Protein AF-A0A520C7V4-F1 (afdb_monomer)

Radius of gyration: 17.87 Å; Cα contacts (8 Å, |Δi|>4): 383; chains: 1; bounding box: 40×32×56 Å

Mean predicted aligned error: 4.84 Å

Sequence (179 aa):
MNSDISIIINQHLEQDGTIVFRADSFNRLKGFEFNVNSPLVDSLLTIPRISFEDGKVHINIPPFNIAKNIRFPEDTYKVTIHIQPIFFNLSKGLGLRAQPYYIDLEKTTALTEECTFSYNFPPGSVCIIGLSLVFISNQLAFNNKNFNPAGIVWARYKEGIADDENDGGWYNTGFKIDV

Structure (mmCIF, N/CA/C/O backbone):
data_AF-A0A520C7V4-F1
#
_entry.id   AF-A0A520C7V4-F1
#
loop_
_atom_site.group_PDB
_atom_site.id
_atom_site.type_symbol
_atom_site.label_atom_id
_atom_site.label_alt_id
_atom_site.label_comp_id
_atom_site.label_asym_id
_atom_site.label_entity_id
_atom_site.label_seq_id
_atom_site.pdbx_PDB_ins_code
_atom_site.Cartn_x
_atom_site.Cartn_y
_atom_site.Cartn_z
_atom_site.occupancy
_atom_site.B_iso_or_equiv
_atom_site.auth_seq_id
_atom_site.auth_comp_id
_atom_site.auth_asym_id
_atom_site.auth_atom_id
_atom_site.pdbx_PDB_model_num
ATOM 1 N N . MET A 1 1 ? 10.875 -17.773 -5.321 1.00 47.69 1 MET A N 1
ATOM 2 C CA . MET A 1 1 ? 10.159 -16.662 -5.983 1.00 47.69 1 MET A CA 1
ATOM 3 C C . MET A 1 1 ? 8.692 -16.774 -5.596 1.00 47.69 1 MET A C 1
ATOM 5 O O . MET A 1 1 ? 8.192 -17.892 -5.598 1.00 47.69 1 MET A O 1
ATOM 9 N N . ASN A 1 2 ? 8.034 -15.687 -5.174 1.00 60.16 2 ASN A N 1
ATOM 10 C CA . ASN A 1 2 ? 6.589 -15.716 -4.902 1.00 60.16 2 ASN A CA 1
ATOM 11 C C . ASN A 1 2 ? 5.853 -16.108 -6.206 1.00 60.16 2 ASN A C 1
ATOM 13 O O . ASN A 1 2 ? 6.249 -15.658 -7.289 1.00 60.16 2 ASN A O 1
ATOM 17 N N . SER A 1 3 ? 4.846 -16.981 -6.123 1.00 72.69 3 SER A N 1
ATOM 18 C CA . SER A 1 3 ? 4.117 -17.502 -7.285 1.00 72.69 3 SER A CA 1
ATOM 19 C C . SER A 1 3 ? 3.500 -16.384 -8.123 1.00 72.69 3 SER A C 1
ATOM 21 O O . SER A 1 3 ? 3.567 -16.448 -9.346 1.00 72.69 3 SER A O 1
ATOM 23 N N . ASP A 1 4 ? 2.993 -15.321 -7.492 1.00 78.81 4 ASP A N 1
ATOM 24 C CA . ASP A 1 4 ? 2.321 -14.231 -8.211 1.00 78.81 4 ASP A CA 1
ATOM 25 C C . ASP A 1 4 ? 3.283 -13.379 -9.042 1.00 78.81 4 ASP A C 1
ATOM 27 O O . ASP A 1 4 ? 2.981 -13.052 -10.186 1.00 78.81 4 ASP A O 1
ATOM 31 N N . ILE A 1 5 ? 4.478 -13.083 -8.522 1.00 80.56 5 ILE A N 1
ATOM 32 C CA . ILE A 1 5 ? 5.514 -12.361 -9.280 1.00 80.56 5 ILE A CA 1
ATOM 33 C C . ILE A 1 5 ? 6.000 -13.201 -10.465 1.00 80.56 5 ILE A C 1
ATOM 35 O O . ILE A 1 5 ? 6.191 -12.677 -11.556 1.00 80.56 5 ILE A O 1
ATOM 39 N N . SER A 1 6 ? 6.138 -14.515 -10.274 1.00 82.31 6 SER A N 1
ATOM 40 C CA . SER A 1 6 ? 6.539 -15.434 -11.349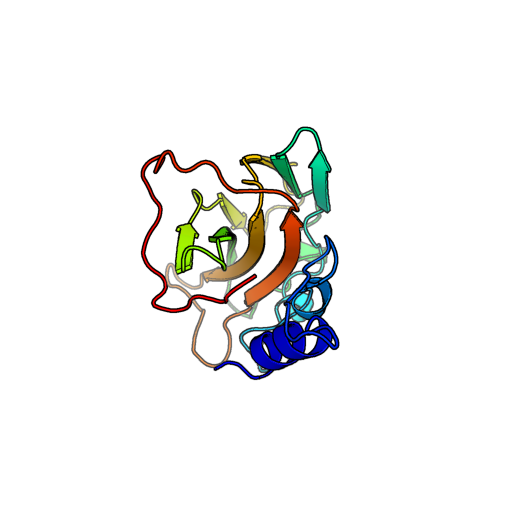 1.00 82.31 6 SER A CA 1
ATOM 41 C C . SER A 1 6 ? 5.500 -15.483 -12.471 1.00 82.31 6 SER A C 1
ATOM 43 O O . SER A 1 6 ? 5.852 -15.473 -13.647 1.00 82.31 6 SER A O 1
ATOM 45 N N . ILE A 1 7 ? 4.214 -15.502 -12.107 1.00 87.00 7 ILE A N 1
ATOM 46 C CA . ILE A 1 7 ? 3.105 -15.440 -13.063 1.00 87.00 7 ILE A CA 1
ATOM 47 C C . ILE A 1 7 ? 3.138 -14.119 -13.831 1.00 87.00 7 ILE A C 1
ATOM 49 O O . ILE A 1 7 ? 3.042 -14.147 -15.053 1.00 87.00 7 ILE A O 1
ATOM 53 N N . ILE A 1 8 ? 3.316 -12.987 -13.139 1.00 88.19 8 ILE A N 1
ATOM 54 C CA . ILE A 1 8 ? 3.392 -11.669 -13.783 1.00 88.19 8 ILE A CA 1
ATOM 55 C C . ILE A 1 8 ? 4.528 -11.642 -14.807 1.00 88.19 8 ILE A C 1
ATOM 57 O O . ILE A 1 8 ? 4.302 -11.221 -15.933 1.00 88.19 8 ILE A O 1
ATOM 61 N N . ILE A 1 9 ? 5.716 -12.139 -14.461 1.00 87.19 9 ILE A N 1
ATOM 62 C CA . ILE A 1 9 ? 6.858 -12.180 -15.387 1.00 87.19 9 ILE A CA 1
ATOM 63 C C . ILE A 1 9 ? 6.523 -13.004 -16.631 1.00 87.19 9 ILE A C 1
ATOM 65 O O . ILE A 1 9 ? 6.660 -12.517 -17.747 1.00 87.19 9 ILE A O 1
ATOM 69 N N . ASN A 1 10 ? 6.014 -14.223 -16.444 1.00 87.75 10 ASN A N 1
ATOM 70 C CA . ASN A 1 10 ? 5.709 -15.120 -17.558 1.00 87.75 10 ASN A CA 1
ATOM 71 C C . ASN A 1 10 ? 4.583 -14.597 -18.461 1.00 87.75 10 ASN A C 1
ATOM 73 O O . ASN A 1 10 ? 4.587 -14.872 -19.655 1.00 87.75 10 ASN A O 1
ATOM 77 N N . GLN A 1 11 ? 3.618 -13.855 -17.911 1.00 90.62 11 GLN A N 1
ATOM 78 C CA . GLN A 1 11 ? 2.528 -13.248 -18.687 1.00 90.62 11 GLN A CA 1
ATOM 79 C C . GLN A 1 11 ? 2.992 -12.112 -19.602 1.00 90.62 11 GLN A C 1
ATOM 81 O O . GLN A 1 11 ? 2.271 -11.769 -20.534 1.00 90.62 11 GLN A O 1
ATOM 86 N N . HIS A 1 12 ? 4.158 -11.535 -19.322 1.00 91.50 12 HIS A N 1
ATOM 87 C CA . HIS A 1 12 ? 4.720 -10.409 -20.064 1.00 91.50 12 HIS A CA 1
ATOM 88 C C . HIS A 1 12 ? 5.975 -10.798 -20.852 1.00 91.50 12 HIS A C 1
ATOM 90 O O . HIS A 1 12 ? 6.661 -9.918 -21.361 1.00 91.50 12 HIS A O 1
ATOM 96 N N . LEU A 1 13 ? 6.277 -12.099 -20.933 1.00 91.50 13 LEU A N 1
ATOM 97 C CA . LEU A 1 13 ? 7.346 -12.639 -21.760 1.00 91.50 13 LEU A CA 1
ATOM 98 C C . LEU A 1 13 ? 6.862 -12.748 -23.210 1.00 91.50 13 LEU A C 1
ATOM 100 O O . LEU A 1 13 ? 5.913 -13.476 -23.505 1.00 91.50 13 LEU A O 1
ATOM 104 N N . GLU A 1 14 ? 7.534 -12.041 -24.106 1.00 91.69 14 GLU A N 1
ATOM 105 C CA . GLU A 1 14 ? 7.269 -12.058 -25.540 1.00 91.69 14 GLU A CA 1
ATOM 106 C C . GLU A 1 14 ? 7.990 -13.230 -26.234 1.00 91.69 14 GLU A C 1
ATOM 108 O O . GLU A 1 14 ? 8.846 -13.910 -25.662 1.00 91.69 14 GLU A O 1
ATOM 113 N N . GLN A 1 15 ? 7.638 -13.493 -27.498 1.00 88.94 15 GLN A N 1
ATOM 114 C CA . GLN A 1 15 ? 8.175 -14.633 -28.263 1.00 88.94 15 GLN A CA 1
ATOM 115 C C . GLN A 1 15 ? 9.695 -14.585 -28.466 1.00 88.94 15 GLN A C 1
ATOM 117 O O . GLN A 1 15 ? 10.328 -15.629 -28.613 1.00 88.94 15 GLN A O 1
ATOM 122 N N . ASP A 1 16 ? 10.272 -13.385 -28.490 1.00 91.06 16 ASP A N 1
ATOM 123 C CA . ASP A 1 16 ? 11.713 -13.157 -28.616 1.00 91.06 16 ASP A CA 1
ATOM 124 C C . ASP A 1 16 ? 12.463 -13.263 -27.274 1.00 91.06 16 ASP A C 1
ATOM 126 O O . ASP A 1 16 ? 13.687 -13.138 -27.240 1.00 91.06 16 ASP A O 1
ATOM 130 N N . GLY A 1 17 ? 11.743 -13.535 -26.180 1.00 87.25 17 GLY A N 1
ATOM 131 C CA . GLY A 1 17 ? 12.288 -13.654 -24.833 1.00 87.25 17 GLY A CA 1
ATOM 132 C C . GLY A 1 17 ? 12.410 -12.329 -24.079 1.00 87.25 17 GLY A C 1
ATOM 133 O O . GLY A 1 17 ? 12.910 -12.339 -22.954 1.00 87.25 17 GLY A O 1
ATOM 134 N N . THR A 1 18 ? 11.962 -11.208 -24.657 1.00 88.38 18 THR A N 1
ATOM 135 C CA . THR A 1 18 ? 11.914 -9.912 -23.961 1.00 88.38 18 THR A CA 1
ATOM 136 C C . THR A 1 18 ? 10.735 -9.845 -22.994 1.00 88.38 18 THR A C 1
ATOM 138 O O . THR A 1 18 ? 9.708 -10.492 -23.201 1.00 88.38 18 THR A O 1
ATOM 141 N N . ILE A 1 19 ? 10.875 -9.081 -21.907 1.00 90.06 19 ILE A N 1
ATOM 142 C CA . ILE A 1 19 ? 9.796 -8.876 -20.934 1.00 90.06 19 ILE A CA 1
ATOM 143 C C . ILE A 1 19 ? 9.270 -7.454 -21.088 1.00 90.06 19 ILE A C 1
ATOM 145 O O . ILE A 1 19 ? 9.987 -6.497 -20.822 1.00 90.06 19 ILE A O 1
ATOM 149 N N . VAL A 1 20 ? 8.000 -7.299 -21.459 1.00 91.44 20 VAL A N 1
ATOM 150 C CA . VAL A 1 20 ? 7.404 -5.977 -21.700 1.00 91.44 20 VAL A CA 1
ATOM 151 C C . VAL A 1 20 ? 6.326 -5.681 -20.666 1.00 91.44 20 VAL A C 1
ATOM 153 O O . VAL A 1 20 ? 5.190 -6.151 -20.756 1.00 91.44 20 VAL A O 1
ATOM 156 N N . PHE A 1 21 ? 6.665 -4.851 -19.679 1.00 92.88 21 PHE A N 1
ATOM 157 C CA . PHE A 1 21 ? 5.688 -4.363 -18.710 1.00 92.88 21 PHE A CA 1
ATOM 158 C C . PHE A 1 21 ? 4.922 -3.148 -19.235 1.00 92.88 21 PHE A C 1
ATOM 160 O O . PHE A 1 21 ? 5.487 -2.205 -19.785 1.00 92.88 21 PHE A O 1
ATOM 167 N N . ARG A 1 22 ? 3.617 -3.159 -18.987 1.00 93.25 22 ARG A N 1
ATOM 168 C CA . ARG A 1 22 ? 2.668 -2.073 -19.220 1.00 93.25 22 ARG A CA 1
ATOM 169 C C . ARG A 1 22 ? 2.138 -1.577 -17.889 1.00 93.25 22 ARG A C 1
ATOM 171 O O . ARG A 1 22 ? 2.281 -2.235 -16.857 1.00 93.25 22 ARG A O 1
ATOM 178 N N . ALA A 1 23 ? 1.481 -0.424 -17.915 1.00 92.56 23 ALA A N 1
ATOM 179 C CA . ALA A 1 23 ? 0.879 0.181 -16.731 1.00 92.56 23 ALA A CA 1
ATOM 180 C C . ALA A 1 23 ? 0.129 -0.815 -15.818 1.00 92.56 23 ALA A C 1
ATOM 182 O O . ALA A 1 23 ? 0.281 -0.767 -14.597 1.00 92.56 23 ALA A O 1
ATOM 183 N N . ASP A 1 24 ? -0.648 -1.724 -16.398 1.00 93.44 24 ASP A N 1
ATOM 184 C CA . ASP A 1 24 ? -1.513 -2.684 -15.716 1.00 93.44 24 ASP A CA 1
ATOM 185 C C . ASP A 1 24 ? -0.870 -4.047 -15.415 1.00 93.44 24 ASP A C 1
ATOM 187 O O . ASP A 1 24 ? -1.517 -4.883 -14.779 1.00 93.44 24 ASP A O 1
ATOM 191 N N . SER A 1 25 ? 0.400 -4.270 -15.774 1.00 94.06 25 SER A N 1
ATOM 192 C CA . SER A 1 25 ? 1.084 -5.563 -15.604 1.00 94.06 25 SER A CA 1
ATOM 193 C C . SER A 1 25 ? 1.042 -6.123 -14.182 1.00 94.06 25 SER A C 1
ATOM 195 O O . SER A 1 25 ? 1.051 -7.336 -13.983 1.00 94.06 25 SER A O 1
ATOM 197 N N . PHE A 1 26 ?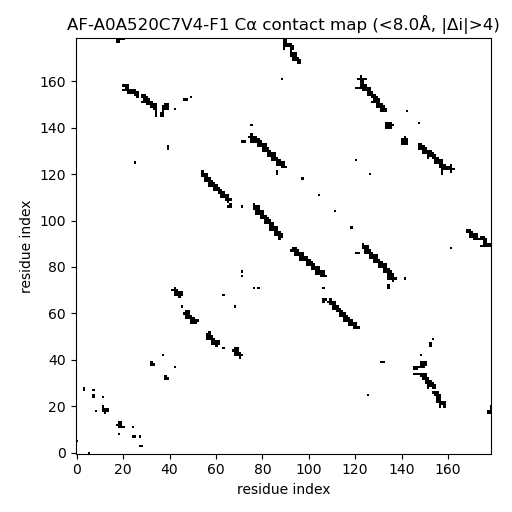 0.969 -5.244 -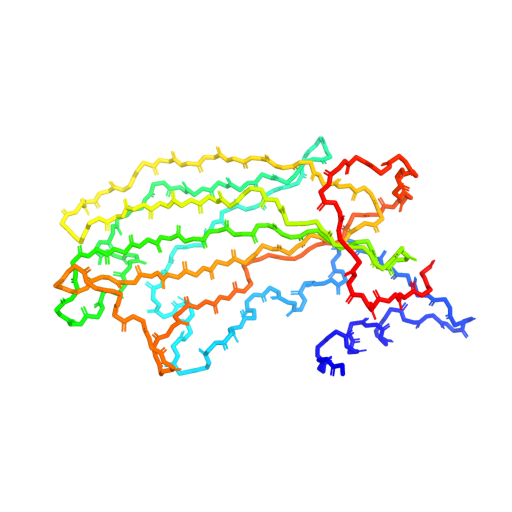13.180 1.00 94.62 26 PHE A N 1
ATOM 198 C CA . PHE A 1 26 ? 0.961 -5.607 -11.762 1.00 94.62 26 PHE A CA 1
ATOM 199 C C . PHE A 1 26 ? -0.430 -5.541 -11.121 1.00 94.62 26 PHE A C 1
ATOM 201 O O . PHE A 1 26 ? -0.547 -5.738 -9.911 1.00 94.62 26 PHE A O 1
ATOM 208 N N . ASN A 1 27 ? -1.500 -5.337 -11.901 1.00 91.50 27 ASN A N 1
ATOM 209 C CA . ASN A 1 27 ? -2.868 -5.239 -11.379 1.00 91.50 27 ASN A CA 1
ATOM 210 C C . ASN A 1 27 ? -3.301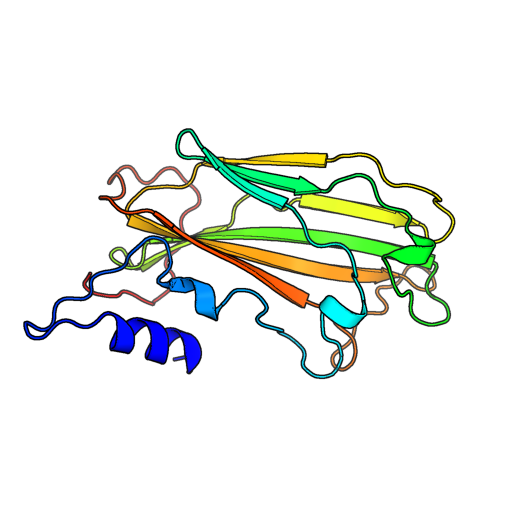 -6.474 -10.581 1.00 91.50 27 ASN A C 1
ATOM 212 O O . ASN A 1 27 ? -4.125 -6.348 -9.681 1.00 91.50 27 ASN A O 1
ATOM 216 N N . ARG A 1 28 ? -2.726 -7.653 -10.855 1.00 91.75 28 ARG A N 1
ATOM 217 C CA . ARG A 1 28 ? -2.988 -8.883 -10.088 1.00 91.75 28 ARG A CA 1
ATOM 218 C C . ARG A 1 28 ? -2.630 -8.753 -8.603 1.00 91.75 28 ARG A C 1
ATOM 220 O O . ARG A 1 28 ? -3.211 -9.450 -7.782 1.00 91.75 28 ARG A O 1
ATOM 227 N N . LEU A 1 29 ? -1.691 -7.872 -8.254 1.00 94.00 29 LEU A N 1
ATOM 228 C CA . LEU A 1 29 ? -1.319 -7.626 -6.860 1.00 94.00 29 LEU A CA 1
ATOM 229 C C . LEU A 1 29 ? -2.347 -6.758 -6.126 1.00 94.00 29 LEU A C 1
ATOM 231 O O . LEU A 1 29 ? -2.341 -6.723 -4.900 1.00 94.00 29 LEU A O 1
ATOM 235 N N . LYS A 1 30 ? -3.232 -6.051 -6.838 1.00 92.69 30 LYS A N 1
ATOM 236 C CA . LYS A 1 30 ? -4.288 -5.257 -6.208 1.00 92.69 30 LYS A CA 1
ATOM 237 C C . LYS A 1 30 ? -5.278 -6.183 -5.497 1.00 92.69 30 LYS A C 1
ATOM 239 O O . LYS A 1 30 ? -5.873 -7.054 -6.122 1.00 92.69 30 LYS A O 1
ATOM 244 N N . GLY A 1 31 ? -5.486 -5.944 -4.205 1.00 92.69 31 GLY A N 1
ATOM 245 C CA . GLY A 1 31 ? -6.312 -6.788 -3.343 1.00 92.69 31 GLY A CA 1
ATOM 246 C C . GLY A 1 31 ? -5.580 -8.014 -2.798 1.00 92.69 31 GLY A C 1
ATOM 247 O O . GLY A 1 31 ? -6.223 -8.880 -2.217 1.00 92.69 31 GLY A O 1
ATOM 248 N N . PHE A 1 32 ? -4.257 -8.115 -2.977 1.00 95.19 32 PHE A N 1
ATOM 249 C CA . PHE A 1 32 ? -3.473 -9.162 -2.326 1.00 95.19 32 PHE A CA 1
ATOM 250 C C . PHE A 1 32 ? -3.557 -9.011 -0.803 1.00 95.19 32 PHE A C 1
ATOM 252 O O . PHE A 1 32 ? -3.323 -7.922 -0.279 1.00 95.19 32 PHE A O 1
ATOM 259 N N . GLU A 1 33 ? -3.822 -10.112 -0.104 1.00 95.75 33 GLU A N 1
ATOM 260 C CA . GLU A 1 33 ? -3.959 -10.163 1.352 1.00 95.75 33 GLU A CA 1
ATOM 261 C C . GLU A 1 33 ? -2.756 -10.880 1.972 1.00 95.75 33 GLU A C 1
ATOM 263 O O . GLU A 1 33 ? -2.459 -12.028 1.638 1.00 95.75 33 GLU A O 1
ATOM 268 N N . PHE A 1 34 ? -2.057 -10.223 2.902 1.00 94.88 34 PHE A N 1
ATOM 269 C CA . PHE A 1 34 ? -0.889 -10.818 3.565 1.00 94.88 34 PHE A CA 1
ATOM 270 C C . PHE A 1 34 ? -1.272 -11.838 4.640 1.00 94.88 34 PHE A C 1
ATOM 272 O O . PHE A 1 34 ? -0.462 -12.702 4.977 1.00 94.88 34 PHE A O 1
ATOM 279 N N . ASN A 1 35 ? -2.485 -11.740 5.190 1.00 95.50 35 ASN A N 1
ATOM 280 C CA . ASN A 1 35 ? -2.985 -12.662 6.200 1.00 95.50 35 ASN A CA 1
ATOM 281 C C . ASN A 1 35 ? -4.390 -13.153 5.845 1.00 95.50 35 ASN A C 1
ATOM 283 O O . ASN A 1 35 ? -5.376 -12.454 6.056 1.00 95.50 35 ASN A O 1
ATOM 287 N N . VAL A 1 36 ? -4.476 -14.394 5.372 1.00 94.81 36 VAL A N 1
ATOM 288 C CA . VAL A 1 36 ? -5.745 -15.035 4.991 1.00 94.81 36 VAL A CA 1
ATOM 289 C C . VAL A 1 36 ? -6.722 -15.206 6.159 1.00 94.81 36 VAL A C 1
ATOM 291 O O . VAL A 1 36 ? -7.920 -15.320 5.927 1.00 94.81 36 VAL A O 1
ATOM 294 N N . ASN A 1 37 ? -6.233 -15.209 7.405 1.00 96.44 37 ASN A N 1
ATOM 295 C CA . ASN A 1 37 ? -7.076 -15.326 8.600 1.00 96.44 37 ASN A CA 1
ATOM 296 C C . ASN A 1 37 ? -7.652 -13.977 9.053 1.00 96.44 37 ASN A C 1
ATOM 298 O O . ASN A 1 37 ? -8.562 -13.938 9.879 1.00 96.44 37 ASN A O 1
ATOM 302 N N . SER A 1 38 ? -7.114 -12.872 8.537 1.00 96.69 38 SER A N 1
ATOM 303 C CA . SER A 1 38 ? -7.589 -11.525 8.832 1.00 96.69 38 SER A CA 1
ATOM 304 C C . SER A 1 38 ? -7.422 -10.622 7.605 1.00 96.69 38 SER A C 1
ATOM 306 O O . SER A 1 38 ? -6.545 -9.753 7.618 1.00 96.69 38 SER A O 1
ATOM 308 N N . PRO A 1 39 ? -8.207 -10.833 6.535 1.00 96.69 39 PRO A N 1
ATOM 309 C CA . PRO A 1 39 ? -8.153 -9.985 5.351 1.00 96.69 39 PRO A CA 1
ATOM 310 C C . PRO A 1 39 ? -8.340 -8.508 5.712 1.00 96.69 39 PRO A C 1
ATOM 312 O O . PRO A 1 39 ? -9.145 -8.152 6.581 1.00 96.69 39 PRO A O 1
ATOM 315 N N . LEU A 1 40 ? -7.608 -7.628 5.035 1.00 97.00 40 LEU A N 1
ATOM 316 C CA . LEU A 1 40 ? -7.725 -6.188 5.210 1.00 97.00 40 LEU A CA 1
ATOM 317 C C . LEU A 1 40 ? -9.151 -5.712 4.922 1.00 97.00 40 LEU A C 1
ATOM 319 O O . LEU A 1 40 ? -9.694 -4.916 5.690 1.00 97.00 40 LEU A O 1
ATOM 323 N N . VAL A 1 41 ? -9.764 -6.241 3.860 1.00 95.44 41 VAL A N 1
ATOM 324 C CA . VAL A 1 41 ? -11.133 -5.896 3.445 1.00 95.44 41 VAL A CA 1
ATOM 325 C C . VAL A 1 41 ? -12.194 -6.196 4.506 1.00 95.44 41 VAL A C 1
ATOM 327 O O . VAL A 1 41 ? -13.225 -5.534 4.525 1.00 95.44 41 VAL A O 1
ATOM 330 N N . ASP A 1 42 ? -11.937 -7.124 5.432 1.00 95.94 42 ASP A N 1
ATOM 331 C CA . ASP A 1 42 ? -12.868 -7.438 6.524 1.00 95.94 42 ASP A CA 1
ATOM 332 C C . ASP A 1 42 ? -12.765 -6.444 7.692 1.00 95.94 42 ASP A C 1
ATOM 334 O O . ASP A 1 42 ? -13.652 -6.379 8.550 1.00 95.94 42 ASP A O 1
ATOM 338 N N . SER A 1 43 ? -11.665 -5.686 7.744 1.00 96.50 43 SER A N 1
ATOM 339 C CA . SER A 1 43 ? -11.345 -4.754 8.828 1.00 96.50 43 SER A CA 1
ATOM 340 C C . SER A 1 43 ? -11.476 -3.287 8.419 1.00 96.50 43 SER A C 1
ATOM 342 O O . SER A 1 43 ? -11.815 -2.458 9.263 1.00 96.50 43 SER A O 1
ATOM 344 N N . LEU A 1 44 ? -11.234 -2.965 7.144 1.00 95.88 44 LEU A N 1
ATOM 345 C CA . LEU A 1 44 ? -11.320 -1.621 6.577 1.00 95.88 44 LEU A CA 1
ATOM 346 C C . LEU A 1 44 ? -12.199 -1.641 5.317 1.00 95.88 44 LEU A C 1
ATOM 348 O O . LEU A 1 44 ? -11.774 -2.074 4.250 1.00 95.88 44 LEU A O 1
ATOM 352 N N . LEU A 1 45 ? -13.419 -1.119 5.440 1.00 93.06 45 LEU A N 1
ATOM 353 C CA . LEU A 1 45 ? -14.424 -1.091 4.366 1.00 93.06 45 LEU A CA 1
ATOM 354 C C . LEU A 1 45 ? -14.296 0.129 3.442 1.00 93.06 45 LEU A C 1
ATOM 356 O O . LEU A 1 45 ? -15.050 0.271 2.481 1.00 93.06 45 LEU A O 1
ATOM 360 N N . THR A 1 46 ? -13.342 1.014 3.730 1.00 89.25 46 THR A N 1
ATOM 361 C CA . THR A 1 46 ? -13.005 2.172 2.902 1.00 89.25 46 THR A CA 1
ATOM 362 C C . THR A 1 46 ? -11.615 1.986 2.308 1.00 89.25 46 THR A C 1
ATOM 364 O O . THR A 1 46 ? -10.654 1.707 3.017 1.00 89.25 46 THR A O 1
ATOM 367 N N . ILE A 1 47 ? -11.485 2.122 0.993 1.00 85.38 47 ILE A N 1
ATOM 368 C CA . ILE A 1 47 ? -10.202 1.942 0.307 1.00 85.38 47 ILE A CA 1
ATOM 369 C C . ILE A 1 47 ? -9.696 3.321 -0.131 1.00 85.38 47 ILE A C 1
ATOM 371 O O . ILE A 1 47 ? -10.492 4.111 -0.651 1.00 85.38 47 ILE A O 1
ATOM 375 N N . PRO A 1 48 ? -8.395 3.629 0.038 1.00 93.31 48 PRO A N 1
ATOM 376 C CA . PRO A 1 48 ? -7.816 4.856 -0.493 1.00 93.31 48 PRO A CA 1
ATOM 377 C C . PRO A 1 48 ? -8.068 5.002 -1.999 1.00 93.31 48 PRO A C 1
ATOM 379 O O . PRO A 1 48 ? -7.983 4.037 -2.765 1.00 93.31 48 PRO A O 1
ATOM 382 N N . ARG A 1 49 ? -8.339 6.229 -2.438 1.00 95.31 49 ARG A N 1
ATOM 383 C CA . ARG A 1 49 ? -8.383 6.599 -3.854 1.00 95.31 49 ARG A CA 1
ATOM 384 C C . ARG A 1 49 ? -6.965 6.891 -4.312 1.00 95.31 49 ARG A C 1
ATOM 386 O O . ARG A 1 49 ? -6.274 7.702 -3.704 1.00 95.31 49 ARG A O 1
ATOM 393 N N . ILE A 1 50 ? -6.528 6.213 -5.366 1.00 95.31 50 ILE A N 1
ATOM 394 C CA . ILE A 1 50 ? -5.152 6.309 -5.850 1.00 95.31 50 ILE A CA 1
ATOM 395 C C . ILE A 1 50 ? -5.179 6.724 -7.314 1.00 95.31 50 ILE A C 1
ATOM 397 O O . ILE A 1 50 ? -5.773 6.027 -8.141 1.00 95.31 50 ILE A O 1
ATOM 401 N N . SER A 1 51 ? -4.549 7.857 -7.621 1.00 94.44 51 SER A N 1
ATOM 402 C CA . SER A 1 51 ? -4.410 8.386 -8.979 1.00 94.44 51 SER A CA 1
ATOM 403 C C . SER A 1 51 ? -2.941 8.578 -9.348 1.00 94.44 51 SER A C 1
ATOM 405 O O . SER A 1 51 ? -2.046 8.554 -8.500 1.00 94.44 51 SER A O 1
ATOM 407 N N . PHE A 1 52 ? -2.689 8.704 -10.649 1.00 91.62 52 PHE A N 1
ATOM 408 C CA . PHE A 1 52 ? -1.361 8.939 -11.199 1.00 91.62 52 PHE A CA 1
ATOM 409 C C . PHE A 1 52 ? -1.442 10.071 -12.216 1.00 91.62 52 PHE A C 1
ATOM 411 O O . PHE A 1 52 ? -2.033 9.889 -13.281 1.00 91.62 52 PHE A O 1
ATOM 418 N N . GLU A 1 53 ? -0.864 11.214 -11.865 1.00 92.25 53 GLU A N 1
ATOM 419 C CA . GLU A 1 53 ? -0.895 12.463 -12.631 1.00 92.25 53 GLU A CA 1
ATOM 420 C C . GLU A 1 53 ? 0.464 13.160 -12.462 1.00 92.25 53 GLU A C 1
ATOM 422 O O . GLU A 1 53 ? 1.142 12.974 -11.451 1.00 92.25 53 GLU A O 1
ATOM 427 N N . ASP A 1 54 ? 0.927 13.884 -13.484 1.00 88.38 54 ASP A N 1
ATOM 428 C CA . ASP A 1 54 ? 2.182 14.657 -13.452 1.00 88.38 54 ASP A CA 1
ATOM 429 C C . ASP A 1 54 ? 3.419 13.881 -12.955 1.00 88.38 54 ASP A C 1
ATOM 431 O O . ASP A 1 54 ? 4.304 14.402 -12.274 1.00 88.38 54 ASP A O 1
ATOM 435 N N . GLY A 1 55 ? 3.480 12.585 -13.278 1.00 90.06 55 GLY A N 1
ATOM 436 C CA . GLY A 1 55 ? 4.585 11.714 -12.881 1.00 90.06 55 GLY A CA 1
ATOM 437 C C . GLY A 1 55 ? 4.616 11.349 -11.392 1.00 90.06 55 GLY A C 1
ATOM 438 O O . GLY A 1 55 ? 5.602 10.748 -10.955 1.00 90.06 55 GLY A O 1
ATOM 439 N N . LYS A 1 56 ? 3.557 11.652 -10.637 1.00 94.88 56 LYS A N 1
ATOM 440 C CA . LYS A 1 56 ? 3.405 11.348 -9.214 1.00 94.88 56 LYS A CA 1
ATOM 441 C C . LYS A 1 56 ? 2.249 10.388 -8.976 1.00 94.88 56 LYS A C 1
ATOM 443 O O . LYS A 1 56 ? 1.265 10.374 -9.709 1.00 94.88 56 LYS A O 1
ATOM 448 N N . VAL A 1 57 ? 2.372 9.579 -7.931 1.00 95.56 57 VAL A N 1
ATOM 449 C CA . VAL A 1 57 ? 1.249 8.816 -7.383 1.00 95.56 57 VAL A CA 1
ATOM 450 C C . VAL A 1 57 ? 0.635 9.611 -6.239 1.00 95.56 57 VAL A C 1
ATOM 452 O O . VAL A 1 57 ? 1.342 10.018 -5.315 1.00 95.56 57 VAL A O 1
ATOM 455 N N . HIS A 1 58 ? -0.671 9.840 -6.315 1.00 96.94 58 HIS A N 1
ATOM 456 C CA . HIS A 1 58 ? -1.449 10.539 -5.300 1.00 96.94 58 HIS A CA 1
ATOM 457 C C . HIS A 1 58 ? -2.300 9.526 -4.547 1.00 96.94 58 HIS A C 1
ATOM 459 O O . HIS A 1 58 ? -3.010 8.729 -5.160 1.00 96.94 58 HIS A O 1
ATOM 465 N N . ILE A 1 59 ? -2.230 9.558 -3.219 1.00 96.69 59 ILE A N 1
ATOM 466 C CA . ILE A 1 59 ? -3.058 8.738 -2.339 1.00 96.69 59 ILE A CA 1
ATOM 467 C C . ILE A 1 59 ? -3.971 9.692 -1.577 1.00 96.69 59 ILE A C 1
ATOM 469 O O . ILE A 1 59 ? -3.501 10.534 -0.813 1.00 96.69 59 ILE A O 1
ATOM 473 N N . ASN A 1 60 ? -5.272 9.558 -1.812 1.00 96.50 60 ASN A N 1
ATOM 474 C CA . ASN A 1 60 ? -6.328 10.305 -1.146 1.00 96.50 60 ASN A CA 1
ATOM 475 C C . ASN A 1 60 ? -7.158 9.350 -0.287 1.00 96.50 60 ASN A C 1
ATOM 477 O O . ASN A 1 60 ? -7.636 8.312 -0.751 1.00 96.50 60 ASN A O 1
ATOM 481 N N . ILE A 1 61 ? -7.337 9.709 0.974 1.00 94.44 61 ILE A N 1
ATOM 482 C CA . ILE A 1 61 ? -8.195 8.997 1.911 1.00 94.44 61 ILE A CA 1
ATOM 483 C C . ILE A 1 61 ? -9.355 9.941 2.196 1.00 94.44 61 ILE A C 1
ATOM 485 O O . ILE A 1 61 ?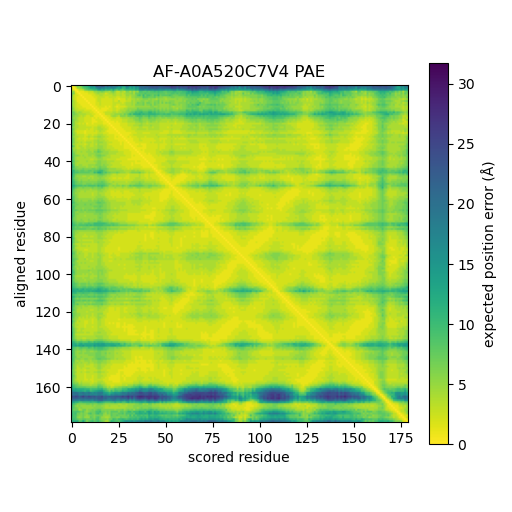 -9.155 10.948 2.881 1.00 94.44 61 ILE A O 1
ATOM 489 N N . PRO A 1 62 ? -10.543 9.667 1.632 1.00 93.88 62 PRO A N 1
ATOM 490 C CA . PRO A 1 62 ? -11.686 10.536 1.832 1.00 93.88 62 PRO A CA 1
ATOM 491 C C . PRO A 1 62 ? -12.149 10.471 3.295 1.00 93.88 62 PRO A C 1
ATOM 493 O O . PRO A 1 62 ? -11.917 9.459 3.959 1.00 93.88 62 PRO A O 1
ATOM 496 N N . PRO A 1 63 ? -12.871 11.488 3.788 1.00 95.00 63 PRO A N 1
ATOM 497 C CA . PRO A 1 63 ? -13.537 11.419 5.081 1.00 95.00 63 PRO A CA 1
ATOM 498 C C . PRO A 1 63 ? -14.459 10.201 5.153 1.00 95.00 63 PRO A C 1
ATOM 500 O O . PRO A 1 63 ? -15.264 9.962 4.246 1.00 95.00 63 PRO A O 1
ATOM 503 N N . PHE A 1 64 ? -14.386 9.440 6.241 1.00 95.44 64 PHE A N 1
ATOM 504 C CA . PHE A 1 64 ? -15.271 8.302 6.456 1.00 95.44 64 PHE A CA 1
ATOM 505 C C . PHE A 1 64 ? -15.702 8.186 7.913 1.00 95.44 64 PHE A C 1
ATOM 507 O O . PHE A 1 64 ? -15.028 8.638 8.837 1.00 95.44 64 PHE A O 1
ATOM 514 N N . ASN A 1 65 ? -16.865 7.570 8.126 1.00 96.19 65 ASN A N 1
ATOM 515 C CA . ASN A 1 65 ? -17.355 7.300 9.471 1.00 96.19 65 ASN A CA 1
ATOM 516 C C . ASN A 1 65 ? -16.668 6.050 10.027 1.00 96.19 65 ASN A C 1
ATOM 518 O O . ASN A 1 65 ? -16.818 4.970 9.449 1.00 96.19 65 ASN A O 1
ATOM 522 N N . ILE A 1 66 ? -15.943 6.186 11.137 1.00 95.62 66 ILE A N 1
ATOM 523 C CA . ILE A 1 66 ? -15.123 5.102 11.699 1.00 95.62 66 ILE A CA 1
ATOM 524 C C . ILE A 1 66 ? -15.988 3.909 12.102 1.00 95.62 66 ILE A C 1
ATOM 526 O O . ILE A 1 66 ? -15.698 2.790 11.689 1.00 95.62 66 ILE A O 1
ATOM 530 N N . ALA A 1 67 ? -17.096 4.141 12.810 1.00 93.56 67 ALA A N 1
ATOM 531 C CA . ALA A 1 67 ? -17.995 3.075 13.258 1.00 93.56 67 ALA A CA 1
ATOM 532 C C . ALA A 1 67 ? -18.618 2.271 12.101 1.00 93.56 67 ALA A C 1
ATOM 534 O O . ALA A 1 67 ? -19.011 1.122 12.292 1.00 93.56 67 ALA A O 1
ATOM 535 N N . LYS A 1 68 ? -18.715 2.864 10.904 1.00 94.88 68 LYS A N 1
ATOM 536 C CA . LYS A 1 68 ? -19.239 2.204 9.700 1.00 94.88 68 LYS A CA 1
ATOM 537 C C . LYS A 1 68 ? -18.169 1.566 8.820 1.00 94.88 68 LYS A C 1
ATOM 539 O O . LYS A 1 68 ? -18.519 0.698 8.033 1.00 94.88 68 LYS A O 1
ATOM 544 N N . ASN A 1 69 ? -16.917 2.019 8.893 1.00 96.69 69 ASN A N 1
ATOM 545 C CA . ASN A 1 69 ? -15.879 1.633 7.930 1.00 96.69 69 ASN A CA 1
ATOM 546 C C . ASN A 1 69 ? -14.689 0.901 8.549 1.00 96.69 69 ASN A C 1
ATOM 548 O O . ASN A 1 69 ? -13.870 0.375 7.802 1.00 96.69 69 ASN A O 1
ATOM 552 N N . ILE A 1 70 ? -14.585 0.852 9.878 1.00 96.81 70 ILE A N 1
ATOM 553 C CA . ILE A 1 70 ? -13.552 0.091 10.576 1.00 96.81 70 ILE A CA 1
ATOM 554 C C . ILE A 1 70 ? -14.209 -0.900 11.527 1.00 96.81 70 ILE A C 1
ATOM 556 O O . ILE A 1 70 ? -14.962 -0.526 12.430 1.00 96.81 70 ILE A O 1
ATOM 560 N N . ARG A 1 71 ? -13.866 -2.177 11.363 1.00 96.25 71 ARG A N 1
ATOM 561 C CA . ARG A 1 71 ? -14.271 -3.235 12.285 1.00 96.25 71 ARG A CA 1
ATOM 562 C C . ARG A 1 71 ? -13.220 -3.390 13.379 1.00 96.25 71 ARG A C 1
ATOM 564 O O . ARG A 1 71 ? -12.205 -4.052 13.194 1.00 96.25 71 ARG A O 1
ATOM 571 N N . PHE A 1 72 ? -13.484 -2.791 14.533 1.00 96.25 72 PHE A N 1
ATOM 572 C CA . PHE A 1 72 ? -12.652 -2.972 15.722 1.00 96.25 72 PHE A CA 1
ATOM 573 C C . PHE A 1 72 ? -12.865 -4.366 16.328 1.00 96.25 72 PHE A C 1
ATOM 575 O O . PHE A 1 72 ? -14.019 -4.730 16.577 1.00 96.25 72 PHE A O 1
ATOM 582 N N . PRO A 1 73 ? -11.791 -5.120 16.624 1.00 95.50 73 PRO A N 1
ATOM 583 C CA . PRO A 1 73 ? -11.866 -6.277 17.508 1.00 95.50 73 PRO A CA 1
ATOM 584 C C . PRO A 1 73 ? -12.421 -5.913 18.891 1.00 95.50 73 PRO A C 1
ATOM 586 O O . PRO A 1 73 ? -12.401 -4.744 19.302 1.00 95.50 73 PRO A O 1
ATOM 589 N N . GLU A 1 74 ? -12.888 -6.923 19.623 1.00 92.88 74 GLU A N 1
ATOM 590 C CA . GLU A 1 74 ? -13.276 -6.764 21.028 1.00 92.88 74 GLU A CA 1
ATOM 591 C C . GLU A 1 74 ? -12.123 -6.167 21.848 1.00 92.88 74 GLU A C 1
ATOM 593 O O . GLU A 1 74 ? -10.949 -6.395 21.559 1.00 92.88 74 GLU A O 1
ATOM 598 N N . ASP A 1 75 ? -12.472 -5.320 22.817 1.00 92.69 75 ASP A N 1
ATOM 599 C CA . ASP A 1 75 ? -11.537 -4.650 23.731 1.00 92.69 75 ASP A CA 1
ATOM 600 C C . ASP A 1 75 ? -10.446 -3.775 23.082 1.00 92.69 75 ASP A C 1
ATOM 602 O O . ASP A 1 75 ? -9.493 -3.356 23.745 1.00 92.69 75 ASP A O 1
ATOM 606 N N . THR A 1 76 ? -10.595 -3.428 21.800 1.00 96.69 76 THR A N 1
ATOM 607 C CA . THR A 1 76 ? -9.755 -2.428 21.121 1.00 96.69 76 THR A CA 1
ATOM 608 C C . THR A 1 76 ? -10.463 -1.076 21.025 1.00 96.69 76 THR A C 1
ATOM 610 O O . THR A 1 76 ? -11.683 -0.992 20.835 1.00 96.69 76 THR A O 1
ATOM 613 N N . TYR A 1 77 ? -9.690 0.004 21.157 1.00 96.00 77 TYR A N 1
ATOM 614 C CA . TYR A 1 77 ? -10.216 1.379 21.166 1.00 96.00 77 TYR A CA 1
ATOM 615 C C . TYR A 1 77 ? -9.468 2.336 20.232 1.00 96.00 77 TYR A C 1
ATOM 617 O O . TYR A 1 77 ? -9.962 3.430 19.963 1.00 96.00 77 TYR A O 1
ATOM 625 N N . LYS A 1 78 ? -8.305 1.927 19.717 1.00 97.12 78 LYS A N 1
ATOM 626 C CA . LYS A 1 78 ? -7.482 2.692 18.776 1.00 97.12 78 LYS A CA 1
ATOM 627 C C . LYS A 1 78 ? -7.034 1.819 17.619 1.00 97.12 78 LYS A C 1
ATOM 629 O O . LYS A 1 78 ? -6.857 0.610 17.785 1.00 97.12 78 LYS A O 1
ATOM 634 N N . VAL A 1 79 ? -6.851 2.443 16.465 1.00 97.44 79 VAL A N 1
ATOM 635 C CA . VAL A 1 79 ? -6.269 1.820 15.282 1.00 97.44 79 VAL A CA 1
ATOM 636 C C . VAL A 1 79 ? -5.365 2.817 14.574 1.00 97.44 79 VAL A C 1
ATOM 638 O O . VAL A 1 79 ? -5.734 3.973 14.393 1.00 97.44 79 VAL A O 1
ATOM 641 N N . THR A 1 80 ? -4.199 2.353 14.151 1.00 97.25 80 THR A N 1
ATOM 642 C CA . THR A 1 80 ? -3.315 3.085 13.250 1.00 97.25 80 THR A CA 1
ATOM 643 C C . THR A 1 80 ? -3.440 2.482 11.859 1.00 97.25 80 THR A C 1
ATOM 645 O O . THR A 1 80 ? -3.156 1.297 11.664 1.00 97.25 80 THR A O 1
ATOM 648 N N . ILE A 1 81 ? -3.851 3.290 10.884 1.00 96.81 81 ILE A N 1
ATOM 649 C CA . ILE A 1 81 ? -3.742 2.944 9.466 1.00 96.81 81 ILE A CA 1
ATOM 650 C C . ILE A 1 81 ? -2.323 3.292 9.029 1.00 96.81 81 ILE A C 1
ATOM 652 O O . ILE A 1 81 ? -1.925 4.452 9.088 1.00 96.81 81 ILE A O 1
ATOM 656 N N . HIS A 1 82 ? -1.567 2.295 8.587 1.00 97.19 82 HIS A N 1
ATOM 657 C CA . HIS A 1 82 ? -0.215 2.463 8.069 1.00 97.19 82 HIS A CA 1
ATOM 658 C C . HIS A 1 82 ? -0.207 2.225 6.561 1.00 97.19 82 HIS A C 1
ATOM 660 O O . HIS A 1 82 ? -0.647 1.172 6.095 1.00 97.19 82 HIS A O 1
ATOM 666 N N . ILE A 1 83 ? 0.296 3.204 5.809 1.00 97.31 83 ILE A N 1
ATOM 667 C CA . ILE A 1 83 ? 0.365 3.174 4.348 1.00 97.31 83 ILE A CA 1
ATOM 668 C C . ILE A 1 83 ? 1.819 3.317 3.923 1.00 97.31 83 ILE A C 1
ATOM 670 O O . ILE A 1 83 ? 2.482 4.300 4.254 1.00 97.31 83 ILE A O 1
ATOM 674 N N . GLN A 1 84 ? 2.293 2.340 3.155 1.00 97.38 84 GLN A N 1
ATOM 675 C CA . GLN A 1 84 ? 3.679 2.252 2.717 1.00 97.38 84 GLN A CA 1
ATOM 676 C C . GLN A 1 84 ? 3.735 2.091 1.192 1.00 97.38 84 GLN A C 1
ATOM 678 O O . GLN A 1 84 ? 3.526 0.988 0.678 1.00 97.38 84 GLN A O 1
ATOM 683 N N . PRO A 1 85 ? 4.056 3.163 0.452 1.00 96.62 85 PRO A N 1
ATOM 684 C CA . PRO A 1 85 ? 4.459 3.059 -0.942 1.00 96.62 85 PRO A CA 1
ATOM 685 C C . PRO A 1 85 ? 5.884 2.513 -1.041 1.00 96.62 85 PRO A C 1
ATOM 687 O O . PRO A 1 85 ? 6.791 2.945 -0.320 1.00 96.62 85 PRO A O 1
ATOM 690 N N . ILE A 1 86 ? 6.087 1.569 -1.950 1.00 95.94 86 ILE A N 1
ATOM 691 C CA . ILE A 1 86 ? 7.393 1.004 -2.277 1.00 95.94 86 ILE A CA 1
ATOM 692 C C . ILE A 1 86 ? 7.536 1.003 -3.794 1.00 95.94 86 ILE A C 1
ATOM 694 O O . ILE A 1 86 ? 6.630 0.574 -4.507 1.00 95.94 86 ILE A O 1
ATOM 698 N N . PHE A 1 87 ? 8.677 1.475 -4.278 1.00 95.00 87 PHE A N 1
ATOM 699 C CA . PHE A 1 87 ? 9.023 1.470 -5.691 1.00 95.00 87 PHE A CA 1
ATOM 700 C C . PHE A 1 87 ? 10.085 0.411 -5.947 1.00 95.00 87 PHE A C 1
ATOM 702 O O . PHE A 1 87 ? 11.029 0.291 -5.170 1.00 95.00 87 PHE A O 1
ATOM 709 N N . PHE A 1 88 ? 9.957 -0.339 -7.034 1.00 93.56 88 PHE A N 1
ATOM 710 C CA . PHE A 1 88 ? 10.968 -1.294 -7.466 1.00 93.56 88 PHE A CA 1
ATOM 711 C C . PHE A 1 88 ? 11.369 -1.003 -8.901 1.00 93.56 88 PHE A C 1
ATOM 713 O O . PHE A 1 88 ? 10.536 -1.027 -9.806 1.00 93.56 88 PHE A O 1
ATOM 720 N N . ASN A 1 89 ? 12.656 -0.767 -9.110 1.00 92.25 89 ASN A N 1
ATOM 721 C CA . ASN A 1 89 ? 13.258 -0.794 -10.425 1.00 92.25 89 ASN A CA 1
ATOM 722 C C . ASN A 1 89 ? 13.741 -2.223 -10.688 1.00 92.25 89 ASN A C 1
ATOM 724 O O . ASN A 1 89 ? 14.764 -2.662 -10.156 1.00 92.25 89 ASN A O 1
ATOM 728 N N . LEU A 1 90 ? 12.966 -2.951 -11.486 1.00 88.19 90 LEU A N 1
ATOM 729 C CA . LEU A 1 90 ? 13.184 -4.373 -11.729 1.00 88.19 90 LEU A CA 1
ATOM 730 C C . LEU A 1 90 ? 14.420 -4.621 -12.600 1.00 88.19 90 LEU A C 1
ATOM 732 O O . LEU A 1 90 ? 15.148 -5.574 -12.334 1.00 88.19 90 LEU A O 1
ATOM 736 N N . SER A 1 91 ? 14.711 -3.736 -13.559 1.00 87.81 91 SER A N 1
ATOM 737 C CA . SER A 1 91 ? 15.889 -3.852 -14.429 1.00 87.81 91 SER A CA 1
ATOM 738 C C . SER A 1 91 ? 17.197 -3.521 -13.724 1.00 87.81 91 SER A C 1
ATOM 740 O O . SER A 1 91 ? 18.242 -4.075 -14.057 1.00 87.81 91 SER A O 1
ATOM 742 N N . LYS A 1 92 ? 17.163 -2.676 -12.692 1.00 88.31 92 LYS A N 1
ATOM 743 C CA . LYS A 1 92 ? 18.345 -2.370 -11.870 1.00 88.31 92 LYS A CA 1
ATOM 744 C C . LYS A 1 92 ? 18.445 -3.231 -10.605 1.00 88.31 92 LYS A C 1
ATOM 746 O O . LYS A 1 92 ? 19.482 -3.222 -9.949 1.00 88.31 92 LYS A O 1
ATOM 751 N N . GLY A 1 93 ? 17.398 -3.979 -10.256 1.00 89.31 93 GLY A N 1
ATOM 752 C CA . GLY A 1 93 ? 17.326 -4.733 -9.001 1.00 89.31 93 GLY A CA 1
ATOM 753 C C . GLY A 1 93 ? 17.366 -3.837 -7.760 1.00 89.31 93 GLY A C 1
ATOM 754 O O . GLY A 1 93 ? 18.012 -4.159 -6.760 1.00 89.31 93 GLY A O 1
ATOM 755 N N . LEU A 1 94 ? 16.704 -2.681 -7.843 1.00 91.69 94 LEU A N 1
ATOM 756 C CA . LEU A 1 94 ? 16.678 -1.671 -6.789 1.00 91.69 94 LEU A CA 1
ATOM 757 C C . LEU A 1 94 ? 15.262 -1.493 -6.242 1.00 91.69 94 LEU A C 1
ATOM 759 O O . LEU A 1 94 ? 14.275 -1.600 -6.969 1.00 91.69 94 LEU A O 1
ATOM 763 N N . GLY A 1 95 ? 15.166 -1.198 -4.950 1.00 93.25 95 GLY A N 1
ATOM 764 C CA . GLY A 1 95 ? 13.931 -0.864 -4.256 1.00 93.25 95 GLY A CA 1
ATOM 765 C C . GLY A 1 95 ? 14.063 0.464 -3.523 1.00 93.25 95 GLY A C 1
ATOM 766 O O . GLY A 1 95 ? 15.140 0.796 -3.047 1.00 93.25 95 GLY A O 1
ATOM 767 N N . LEU A 1 96 ? 12.975 1.212 -3.407 1.00 93.25 96 LEU A N 1
ATOM 768 C CA . LEU A 1 96 ? 12.889 2.462 -2.661 1.00 93.25 96 LEU A CA 1
ATOM 769 C C . LEU A 1 96 ? 11.648 2.400 -1.776 1.00 93.25 96 LEU A C 1
ATOM 771 O O . LEU A 1 96 ? 10.524 2.304 -2.268 1.00 93.25 96 LEU A O 1
ATOM 775 N N . ARG A 1 97 ? 11.845 2.463 -0.457 1.00 94.38 97 ARG A N 1
ATOM 776 C CA . ARG A 1 97 ? 10.741 2.6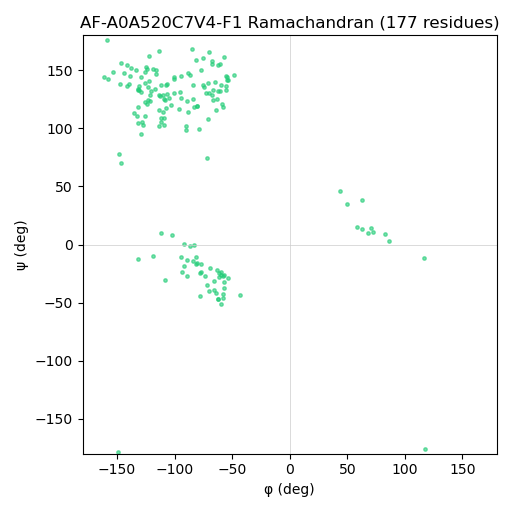38 0.495 1.00 94.38 97 ARG A CA 1
ATOM 777 C C . ARG A 1 97 ? 10.517 4.128 0.673 1.00 94.38 97 ARG A C 1
ATOM 779 O O . ARG A 1 97 ? 11.387 4.817 1.197 1.00 94.38 97 ARG A O 1
ATOM 786 N N . ALA A 1 98 ? 9.367 4.616 0.227 1.00 94.00 98 ALA A N 1
ATOM 787 C CA . ALA A 1 98 ? 9.000 6.001 0.466 1.00 94.00 98 ALA A CA 1
ATOM 788 C C . ALA A 1 98 ? 8.687 6.238 1.949 1.00 94.00 98 ALA A C 1
ATOM 790 O O . ALA A 1 98 ? 8.472 5.289 2.704 1.00 94.00 98 ALA A O 1
ATOM 791 N N . GLN A 1 99 ? 8.621 7.502 2.363 1.00 94.19 99 GLN A N 1
ATOM 792 C CA . GLN A 1 99 ? 8.181 7.842 3.713 1.00 94.19 99 GLN A CA 1
ATOM 793 C C . GLN A 1 99 ? 6.756 7.301 3.948 1.00 94.19 99 GLN A C 1
ATOM 795 O O . GLN A 1 99 ? 5.850 7.684 3.198 1.00 94.19 99 GLN A O 1
ATOM 800 N N . PRO A 1 100 ? 6.533 6.432 4.951 1.00 95.69 100 PRO A N 1
ATOM 801 C CA . PRO A 1 100 ? 5.197 5.943 5.264 1.00 95.69 100 PRO A CA 1
ATOM 802 C C . PRO A 1 100 ? 4.304 7.055 5.809 1.00 95.69 100 PRO A C 1
ATOM 804 O O . PRO A 1 100 ? 4.784 8.027 6.403 1.00 95.69 100 PRO A O 1
ATOM 807 N N . TYR A 1 101 ? 2.997 6.868 5.648 1.00 96.06 101 TYR A N 1
ATOM 808 C CA . TYR A 1 101 ? 1.973 7.710 6.255 1.00 96.06 101 TYR A CA 1
ATOM 809 C C . TYR A 1 101 ? 1.205 6.914 7.313 1.00 96.06 101 TYR A C 1
ATOM 811 O O . TYR A 1 101 ? 0.864 5.747 7.093 1.00 96.06 101 TYR A O 1
ATOM 819 N N . TYR A 1 102 ? 0.942 7.549 8.452 1.00 96.00 102 TYR A N 1
ATOM 820 C CA . TYR A 1 102 ? 0.235 6.956 9.584 1.00 96.00 102 TYR A CA 1
ATOM 821 C C . TYR A 1 102 ? -0.980 7.806 9.928 1.00 96.00 102 TYR A C 1
ATOM 823 O O . TYR A 1 102 ? -0.880 9.031 9.984 1.00 96.00 102 TYR A O 1
ATOM 831 N N . ILE A 1 103 ? -2.114 7.153 10.168 1.00 94.88 103 ILE A N 1
ATOM 832 C CA . ILE A 1 103 ? -3.345 7.804 10.618 1.00 94.88 103 ILE A CA 1
ATOM 833 C C . ILE A 1 103 ? -3.807 7.103 11.880 1.00 94.88 103 ILE A C 1
ATOM 835 O O . ILE A 1 103 ? -4.252 5.956 11.826 1.00 94.88 103 ILE A O 1
ATOM 839 N N . ASP A 1 104 ? -3.710 7.808 12.999 1.00 95.75 104 ASP A N 1
ATOM 840 C CA . ASP A 1 104 ? -4.174 7.324 14.290 1.00 95.75 104 ASP A CA 1
ATOM 841 C C . ASP A 1 104 ? -5.638 7.701 14.489 1.00 95.75 104 ASP A C 1
ATOM 843 O O . ASP A 1 104 ? -6.018 8.870 14.421 1.00 95.75 104 ASP A O 1
ATOM 847 N N . LEU A 1 105 ? -6.468 6.694 14.736 1.00 95.62 105 LEU A N 1
ATOM 848 C CA . LEU A 1 105 ? -7.909 6.834 14.872 1.00 95.62 105 LEU A CA 1
ATOM 849 C C . LEU A 1 105 ? -8.370 6.230 16.196 1.00 95.62 105 LEU A C 1
ATOM 851 O O . LEU A 1 105 ? -7.944 5.143 16.592 1.00 95.62 105 LEU A O 1
ATOM 855 N N . GLU A 1 106 ? -9.297 6.914 16.860 1.00 95.81 106 GLU A N 1
ATOM 856 C CA . GLU A 1 106 ? -9.994 6.393 18.035 1.00 95.81 106 GLU A CA 1
ATOM 857 C C . GLU A 1 106 ? -11.380 5.882 17.636 1.00 95.81 106 GLU A C 1
ATOM 859 O O . GLU A 1 106 ? -12.071 6.483 16.814 1.00 95.81 106 GLU A O 1
ATOM 864 N N . LYS A 1 107 ? -11.819 4.776 18.243 1.00 94.44 107 LYS A N 1
ATOM 865 C CA . LYS A 1 107 ? -13.122 4.148 17.967 1.00 94.44 107 LYS A CA 1
ATOM 866 C C . LYS A 1 107 ? -14.309 5.092 18.205 1.00 94.44 107 LYS A C 1
ATOM 868 O O . LYS A 1 107 ? -15.363 4.925 17.599 1.00 94.44 107 LYS A O 1
ATOM 873 N N . THR A 1 108 ? -14.142 6.060 19.103 1.00 93.94 108 THR A N 1
ATOM 874 C CA . THR A 1 108 ? -15.138 7.077 19.470 1.00 93.94 108 THR A CA 1
ATOM 875 C C . THR A 1 108 ? -15.210 8.238 18.480 1.00 93.94 108 THR A C 1
ATOM 877 O O . THR A 1 108 ? -16.194 8.979 18.491 1.00 93.94 108 THR A O 1
ATOM 880 N N . THR A 1 109 ? -14.207 8.406 17.616 1.00 92.62 109 THR A N 1
ATOM 881 C CA . THR A 1 109 ? -14.201 9.459 16.602 1.00 92.62 109 THR A CA 1
ATOM 882 C C . THR A 1 109 ? -15.289 9.175 15.566 1.00 92.62 109 THR A C 1
ATOM 884 O O . THR A 1 109 ? -15.395 8.079 15.022 1.00 92.62 109 THR A O 1
ATOM 887 N N . ALA A 1 110 ? -16.145 10.162 15.292 1.00 91.00 110 ALA A N 1
ATOM 888 C CA . ALA A 1 110 ? -17.299 9.956 14.418 1.00 91.00 110 ALA A CA 1
ATOM 889 C C . ALA A 1 110 ? -16.925 9.954 12.929 1.00 91.00 110 ALA A C 1
ATOM 891 O O . ALA A 1 110 ? -17.413 9.113 12.174 1.00 91.00 110 ALA A O 1
ATOM 892 N N . LEU A 1 111 ? -16.083 10.897 12.505 1.00 94.50 111 LEU A N 1
ATOM 893 C CA . LEU A 1 111 ? -15.693 11.127 11.116 1.00 94.50 111 LEU A CA 1
ATOM 894 C C . LEU A 1 111 ? -14.195 11.440 11.063 1.00 94.50 111 LEU A C 1
ATOM 896 O O . LEU A 1 111 ? -13.705 12.185 11.909 1.00 94.50 111 LEU A O 1
ATOM 900 N N . THR A 1 112 ? -13.486 10.877 10.089 1.00 94.00 112 THR A N 1
ATOM 901 C CA . THR A 1 112 ? -12.085 11.229 9.826 1.00 94.00 112 THR A CA 1
ATOM 902 C C . THR A 1 112 ? -11.975 12.506 9.002 1.00 94.00 112 THR A C 1
ATOM 904 O O . THR A 1 112 ? -12.896 12.874 8.272 1.00 94.00 112 THR A O 1
ATOM 907 N N . GLU A 1 113 ? -10.819 13.152 9.070 1.00 92.56 113 GLU A N 1
ATOM 908 C CA . GLU A 1 113 ? -10.457 14.197 8.117 1.00 92.56 113 GLU A CA 1
ATOM 909 C C . GLU A 1 113 ? -10.067 13.585 6.763 1.00 92.56 113 GLU A C 1
ATOM 911 O O . GLU A 1 113 ? -9.766 12.391 6.660 1.00 92.56 113 GLU A O 1
ATOM 916 N N . GLU A 1 114 ? -10.101 14.407 5.714 1.00 94.19 114 GLU A N 1
ATOM 917 C CA . GLU A 1 114 ? -9.520 14.041 4.426 1.00 94.19 114 GLU A CA 1
ATOM 918 C C . GLU A 1 114 ? -7.996 14.136 4.511 1.00 94.19 114 GLU A C 1
ATOM 920 O O . GLU A 1 114 ? -7.454 15.103 5.046 1.00 94.19 114 GLU A O 1
ATOM 925 N N . CYS A 1 115 ? -7.291 13.161 3.942 1.00 94.06 115 CYS A N 1
ATOM 926 C CA . CYS A 1 115 ? -5.835 13.205 3.846 1.00 94.06 115 CYS A CA 1
ATOM 927 C C . CYS A 1 115 ? -5.398 12.931 2.410 1.00 94.06 115 CYS A C 1
ATOM 929 O O . CYS A 1 115 ? -5.826 11.949 1.804 1.00 94.06 115 CYS A O 1
ATOM 931 N N . THR A 1 116 ? -4.510 13.773 1.881 1.00 95.00 116 THR A N 1
ATOM 932 C CA . THR A 1 116 ? -3.909 13.583 0.557 1.00 95.00 116 THR A CA 1
ATOM 933 C C . THR A 1 116 ? -2.403 13.737 0.648 1.00 95.00 116 THR A C 1
ATOM 935 O O . THR A 1 116 ? -1.900 14.697 1.228 1.00 95.00 116 THR A O 1
ATOM 938 N N . PHE A 1 117 ? -1.676 12.804 0.048 1.00 95.06 117 PHE A N 1
ATOM 939 C CA . PHE A 1 117 ? -0.221 12.834 -0.012 1.00 95.06 117 PHE A CA 1
ATOM 940 C C . PHE A 1 117 ? 0.263 12.225 -1.328 1.00 95.06 117 PHE A C 1
ATOM 942 O O . PHE A 1 117 ? -0.466 11.502 -2.008 1.00 95.06 117 PHE A O 1
ATOM 949 N N . SER A 1 118 ? 1.466 12.611 -1.748 1.00 96.06 118 SER A N 1
ATOM 950 C CA . SER A 1 118 ? 1.959 12.340 -3.101 1.00 96.06 118 SER A CA 1
ATOM 951 C C . SER A 1 118 ? 3.418 11.923 -3.088 1.00 96.06 118 SER A C 1
ATOM 953 O O . SER A 1 118 ? 4.210 12.470 -2.323 1.00 96.06 118 SER A O 1
ATOM 955 N N . TYR A 1 119 ? 3.778 11.016 -3.990 1.00 94.75 119 TYR A N 1
ATOM 956 C CA . TYR A 1 119 ? 5.150 10.549 -4.155 1.00 94.75 119 TYR A CA 1
ATOM 957 C C . TYR A 1 119 ? 5.564 10.631 -5.613 1.00 94.75 119 TYR A C 1
ATOM 959 O O . TYR A 1 119 ? 4.766 10.351 -6.510 1.00 94.75 119 TYR A O 1
ATOM 967 N N . ASN A 1 120 ? 6.829 10.970 -5.849 1.00 93.56 120 ASN A N 1
ATOM 968 C CA . ASN A 1 120 ? 7.415 10.827 -7.173 1.00 93.56 120 ASN A CA 1
ATOM 969 C C . ASN A 1 120 ? 7.358 9.355 -7.567 1.00 93.56 120 ASN A C 1
ATOM 971 O O . ASN A 1 120 ? 7.731 8.489 -6.777 1.00 93.56 120 ASN A O 1
ATOM 975 N N . PHE A 1 121 ? 6.884 9.084 -8.778 1.00 93.25 121 PHE A N 1
ATOM 976 C CA . PHE A 1 121 ? 6.855 7.742 -9.329 1.00 93.25 121 PHE A CA 1
ATOM 977 C C . PHE A 1 121 ? 7.904 7.678 -10.444 1.00 93.25 121 PHE A C 1
ATOM 979 O O . PHE A 1 121 ? 7.673 8.227 -11.522 1.00 93.25 121 PHE A O 1
ATOM 986 N N . PRO A 1 122 ? 9.081 7.080 -10.207 1.00 91.69 122 PRO A N 1
ATOM 987 C CA . PRO A 1 122 ? 10.149 7.028 -11.202 1.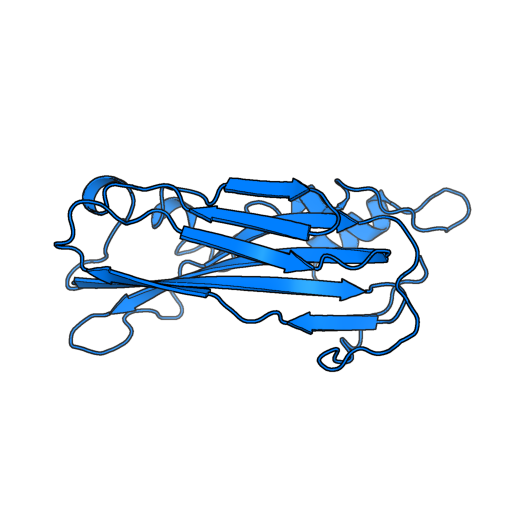00 91.69 122 PRO A CA 1
ATOM 988 C C . PRO A 1 122 ? 9.744 6.191 -12.428 1.00 91.69 122 PRO A C 1
ATOM 990 O O . PRO A 1 122 ? 9.098 5.152 -12.261 1.00 91.69 122 PRO A O 1
ATOM 993 N N . PRO A 1 123 ? 10.083 6.610 -13.660 1.00 92.06 123 PRO A N 1
ATOM 994 C CA . PRO A 1 123 ? 9.915 5.760 -14.840 1.00 92.06 123 PRO A CA 1
ATOM 995 C C . PRO A 1 123 ? 10.747 4.477 -14.718 1.00 92.06 123 PRO A C 1
ATOM 997 O O . PRO A 1 123 ? 11.725 4.428 -13.974 1.00 92.06 123 PRO A O 1
ATOM 1000 N N . GLY A 1 124 ? 10.340 3.422 -15.417 1.00 91.94 124 GLY A N 1
ATOM 1001 C CA . GLY A 1 124 ? 10.996 2.114 -15.371 1.00 91.94 124 GLY A CA 1
ATOM 1002 C C . GLY A 1 124 ? 10.801 1.360 -14.054 1.00 91.94 124 GLY A C 1
ATOM 1003 O O . GLY A 1 124 ? 11.518 0.396 -13.784 1.00 91.94 124 GLY A O 1
ATOM 1004 N N . SER A 1 125 ? 9.857 1.791 -13.211 1.00 93.38 125 SER A N 1
ATOM 1005 C CA . SER A 1 125 ? 9.627 1.202 -11.892 1.00 93.38 125 SER A CA 1
ATOM 1006 C C . SER A 1 125 ? 8.182 0.752 -11.694 1.00 93.38 125 SER A C 1
ATOM 1008 O O . SER A 1 125 ? 7.247 1.287 -12.293 1.00 93.38 125 SER A O 1
ATOM 1010 N N . VAL A 1 126 ? 7.992 -0.246 -10.834 1.00 94.75 126 VAL A N 1
ATOM 1011 C CA . VAL A 1 126 ? 6.682 -0.615 -10.292 1.00 94.75 126 VAL A CA 1
ATOM 1012 C C . VAL A 1 126 ? 6.499 0.061 -8.941 1.00 94.75 126 VAL A C 1
ATOM 1014 O O . VAL A 1 126 ? 7.379 -0.004 -8.088 1.00 94.75 126 VAL A O 1
ATOM 1017 N N . CYS A 1 127 ? 5.354 0.700 -8.736 1.00 95.94 127 CYS A N 1
ATOM 1018 C CA . CYS A 1 127 ? 4.929 1.189 -7.435 1.00 95.94 127 CYS A CA 1
ATOM 1019 C C . CYS A 1 127 ? 3.916 0.206 -6.850 1.00 95.94 127 CYS A C 1
ATOM 1021 O O . CYS A 1 127 ? 2.960 -0.175 -7.526 1.00 95.94 127 CYS A O 1
ATOM 1023 N N . ILE A 1 128 ? 4.126 -0.190 -5.599 1.00 96.88 128 ILE A N 1
ATOM 1024 C CA . ILE A 1 128 ? 3.218 -1.015 -4.805 1.00 96.88 128 ILE A CA 1
ATOM 1025 C C . ILE A 1 128 ? 2.860 -0.219 -3.555 1.00 96.88 128 ILE A C 1
ATOM 1027 O O . ILE A 1 128 ? 3.745 0.255 -2.845 1.00 96.88 128 ILE A O 1
ATOM 1031 N N . ILE A 1 129 ? 1.567 -0.087 -3.269 1.00 97.44 129 ILE A N 1
ATOM 1032 C CA . ILE A 1 129 ? 1.072 0.575 -2.062 1.00 97.44 129 ILE A CA 1
ATOM 1033 C C . ILE A 1 129 ? 0.486 -0.493 -1.147 1.00 97.44 129 ILE A C 1
ATOM 1035 O O . ILE A 1 129 ? -0.570 -1.069 -1.427 1.00 97.44 129 ILE A O 1
ATOM 1039 N N . GLY A 1 130 ? 1.203 -0.754 -0.057 1.00 97.25 130 GLY A N 1
ATOM 1040 C CA . GLY A 1 130 ? 0.731 -1.585 1.040 1.00 97.25 130 GLY A CA 1
ATOM 1041 C C . GLY A 1 130 ? -0.069 -0.766 2.047 1.00 97.25 130 GLY A C 1
ATOM 1042 O O . GLY A 1 130 ? 0.245 0.400 2.297 1.00 97.25 130 GLY A O 1
ATOM 1043 N N . LEU A 1 131 ? -1.079 -1.394 2.641 1.00 97.69 131 LEU A N 1
ATOM 1044 C CA . LEU A 1 131 ? -1.842 -0.856 3.760 1.00 97.69 131 LEU A CA 1
ATOM 1045 C C . LEU A 1 131 ? -1.934 -1.917 4.858 1.00 97.69 131 LEU A C 1
ATOM 1047 O O . LEU A 1 131 ? -2.191 -3.084 4.571 1.00 97.69 131 LEU A O 1
ATOM 1051 N N . SER A 1 132 ? -1.746 -1.513 6.110 1.00 97.94 132 SER A N 1
ATOM 1052 C CA . SER A 1 132 ? -1.955 -2.369 7.281 1.00 97.94 132 SER A CA 1
ATOM 1053 C C . SER A 1 132 ? -2.670 -1.620 8.397 1.00 97.94 132 SER A C 1
ATOM 1055 O O . SER A 1 132 ? -2.512 -0.406 8.526 1.00 97.94 132 SER A O 1
ATOM 1057 N N . LEU A 1 133 ? -3.405 -2.351 9.230 1.00 98.12 133 LEU A N 1
ATOM 1058 C CA . LEU A 1 133 ? -4.068 -1.814 10.415 1.00 98.12 133 LEU A CA 1
ATOM 1059 C C . LEU A 1 133 ? -3.386 -2.343 11.666 1.00 98.12 133 LEU A C 1
ATOM 1061 O O . LEU A 1 133 ? -3.255 -3.555 11.817 1.00 98.12 133 LEU A O 1
ATOM 1065 N N . VAL A 1 134 ? -3.011 -1.455 12.582 1.00 98.00 134 VAL A N 1
ATOM 1066 C CA . VAL A 1 134 ? -2.499 -1.832 13.903 1.00 98.00 134 VAL A CA 1
ATOM 1067 C C . VAL A 1 134 ? -3.513 -1.415 14.954 1.00 98.00 134 VAL A C 1
ATOM 1069 O O . VAL A 1 134 ? -3.698 -0.229 15.201 1.00 98.00 134 VAL A O 1
ATOM 1072 N N . PHE A 1 135 ?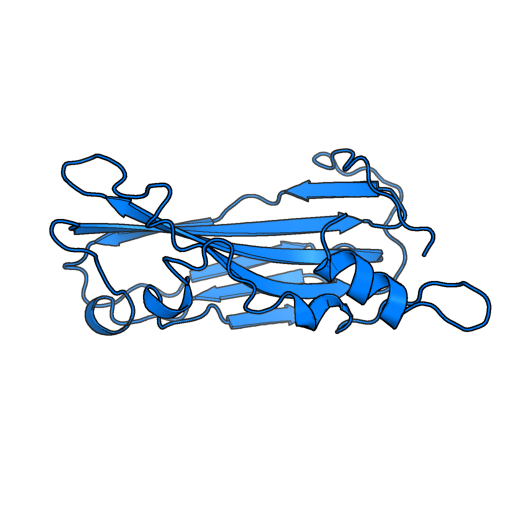 -4.187 -2.385 15.563 1.00 98.00 135 PHE A N 1
ATOM 1073 C CA . PHE A 1 135 ? -5.159 -2.142 16.625 1.00 98.00 135 PHE A CA 1
ATOM 1074 C C . PHE A 1 135 ? -4.473 -2.113 17.985 1.00 98.00 135 PHE A C 1
ATOM 1076 O O . PHE A 1 135 ? -3.504 -2.837 18.219 1.00 98.00 135 PHE A O 1
ATOM 1083 N N . ILE A 1 136 ? -5.002 -1.303 18.898 1.00 97.38 136 ILE A N 1
ATOM 1084 C CA . ILE A 1 136 ? -4.460 -1.137 20.247 1.00 97.38 136 ILE A CA 1
ATOM 1085 C C . ILE A 1 136 ? -5.523 -1.514 21.282 1.00 97.38 136 ILE A C 1
ATOM 1087 O O . ILE A 1 136 ? -6.668 -1.049 21.222 1.00 97.38 136 ILE A O 1
ATOM 1091 N N . SER A 1 137 ? -5.108 -2.332 22.250 1.00 94.75 137 SER A N 1
ATOM 1092 C CA . SER A 1 137 ? -5.849 -2.694 23.460 1.00 94.75 137 SER A CA 1
ATOM 1093 C C . SER A 1 137 ? -4.923 -2.534 24.668 1.00 94.75 137 SER A C 1
ATOM 1095 O O . SER A 1 137 ? -3.765 -2.936 24.620 1.00 94.75 137 SER A O 1
ATOM 1097 N N . ASN A 1 138 ? -5.403 -1.905 25.742 1.00 91.44 138 ASN A N 1
ATOM 1098 C CA . ASN A 1 138 ? -4.634 -1.597 26.955 1.00 91.44 138 ASN A CA 1
ATOM 1099 C C . ASN A 1 138 ? -3.213 -1.046 26.695 1.00 91.44 138 ASN A C 1
ATOM 1101 O O . ASN A 1 138 ? -2.249 -1.486 27.313 1.00 91.44 138 ASN A O 1
ATOM 1105 N N . GLN A 1 139 ? -3.083 -0.080 25.778 1.00 88.38 139 GLN A N 1
ATOM 1106 C CA . GLN A 1 139 ? -1.810 0.530 25.346 1.00 88.38 139 GLN A CA 1
ATOM 1107 C C . GLN A 1 139 ? -0.804 -0.418 24.668 1.00 88.38 139 GLN A C 1
ATOM 1109 O O . GLN A 1 139 ? 0.354 -0.051 24.477 1.00 88.38 139 GLN A O 1
ATOM 1114 N N . LEU A 1 140 ? -1.231 -1.616 24.268 1.00 93.62 140 LEU A N 1
ATOM 1115 C CA . LEU A 1 140 ? -0.418 -2.590 23.545 1.00 93.62 140 LEU A CA 1
ATOM 1116 C C . LEU A 1 140 ? -1.024 -2.887 22.175 1.00 93.62 140 LEU A C 1
ATOM 1118 O O . LEU A 1 140 ? -2.240 -2.830 21.986 1.00 93.62 140 LEU A O 1
ATOM 1122 N N . ALA A 1 141 ? -0.167 -3.238 21.217 1.00 95.56 141 ALA A N 1
ATOM 1123 C CA . ALA A 1 141 ? -0.622 -3.730 19.925 1.00 95.56 141 ALA A CA 1
ATOM 1124 C C . ALA A 1 141 ? -1.383 -5.052 20.113 1.00 95.56 141 ALA A C 1
ATOM 1126 O O . ALA A 1 141 ? -0.860 -6.009 20.681 1.00 95.56 141 ALA A O 1
ATOM 1127 N N . PHE A 1 142 ? -2.617 -5.097 19.618 1.00 96.94 142 PHE A N 1
ATOM 1128 C CA . PHE A 1 142 ? -3.467 -6.288 19.618 1.00 96.94 142 PHE A CA 1
ATOM 1129 C C . PHE A 1 142 ? -3.078 -7.273 18.501 1.00 96.94 142 PHE A C 1
ATOM 1131 O O . PHE A 1 142 ? -3.332 -8.478 18.595 1.00 96.94 142 PHE A O 1
ATOM 1138 N N . ASN A 1 143 ? -2.450 -6.759 17.438 1.00 97.12 143 ASN A N 1
ATOM 1139 C CA . ASN A 1 143 ? -2.046 -7.538 16.276 1.00 97.12 143 ASN A CA 1
ATOM 1140 C C . ASN A 1 143 ? -1.160 -8.725 16.658 1.00 97.12 143 ASN A C 1
ATOM 1142 O O . ASN A 1 143 ? -0.217 -8.618 17.441 1.00 97.12 143 ASN A O 1
ATOM 1146 N N . ASN A 1 144 ? -1.444 -9.866 16.047 1.00 95.56 144 ASN A N 1
ATOM 1147 C CA . ASN A 1 144 ? -0.733 -11.115 16.266 1.00 95.56 144 ASN A CA 1
ATOM 1148 C C . ASN A 1 144 ? -0.737 -11.951 14.978 1.00 95.56 144 ASN A C 1
ATOM 1150 O O . ASN A 1 144 ? -1.266 -11.538 13.950 1.00 95.56 144 ASN A O 1
ATOM 1154 N N . LYS A 1 145 ? -0.149 -13.151 15.013 1.00 95.06 145 LYS A N 1
ATOM 1155 C CA . LYS A 1 145 ? -0.047 -14.016 13.822 1.00 95.06 145 LYS A CA 1
ATOM 1156 C C . LYS A 1 145 ? -1.405 -14.356 13.190 1.00 95.06 145 LYS A C 1
ATOM 1158 O O . LYS A 1 145 ? -1.476 -14.507 11.976 1.00 95.06 145 LYS A O 1
ATOM 1163 N N . ASN A 1 146 ? -2.466 -14.463 13.990 1.00 95.44 146 ASN A N 1
ATOM 1164 C CA . ASN A 1 146 ? -3.802 -14.817 13.506 1.00 95.44 146 ASN A CA 1
ATOM 1165 C C . ASN A 1 146 ? -4.621 -13.588 13.104 1.00 95.44 146 ASN A C 1
ATOM 1167 O O . ASN A 1 146 ? -5.485 -13.697 12.244 1.00 95.44 146 ASN A O 1
ATOM 1171 N N . PHE A 1 147 ? -4.339 -12.433 13.707 1.00 96.81 147 PHE A N 1
ATOM 1172 C CA . PHE A 1 147 ? -5.025 -11.182 13.422 1.00 96.81 147 PHE A CA 1
ATOM 1173 C C . PHE A 1 147 ? -4.013 -10.069 13.143 1.00 96.81 147 PHE A C 1
ATOM 1175 O O . PHE A 1 147 ? -3.486 -9.439 14.059 1.00 96.81 147 PHE A O 1
ATOM 1182 N N . ASN A 1 148 ? -3.726 -9.849 11.863 1.00 97.19 148 ASN A N 1
ATOM 1183 C CA . ASN A 1 148 ? -2.860 -8.777 11.382 1.00 97.19 148 ASN A CA 1
ATOM 1184 C C . ASN A 1 148 ? -3.329 -8.302 9.995 1.00 97.19 148 ASN A C 1
ATOM 1186 O O . ASN A 1 148 ? -2.744 -8.722 8.991 1.00 97.19 148 ASN A O 1
ATOM 1190 N N . PRO A 1 149 ? -4.399 -7.487 9.922 1.00 97.94 149 PRO A N 1
ATOM 1191 C CA . PRO A 1 149 ? -4.972 -7.051 8.654 1.00 97.94 149 PRO A CA 1
ATOM 1192 C C . PRO A 1 149 ? -3.994 -6.195 7.856 1.00 97.94 149 PRO A C 1
ATOM 1194 O O . PRO A 1 149 ? -3.604 -5.105 8.285 1.00 97.94 149 PRO A O 1
ATOM 1197 N N . ALA A 1 150 ? -3.586 -6.702 6.696 1.00 97.81 150 ALA A N 1
ATOM 1198 C CA . ALA A 1 150 ? -2.666 -6.028 5.797 1.00 97.81 150 ALA A CA 1
ATOM 1199 C C . ALA A 1 150 ? -2.813 -6.559 4.371 1.00 97.81 150 ALA A C 1
ATOM 1201 O O . ALA A 1 150 ? -2.921 -7.769 4.166 1.00 97.81 150 ALA A O 1
ATOM 1202 N N . GLY A 1 151 ? -2.703 -5.667 3.390 1.00 97.00 151 GLY A N 1
ATOM 1203 C CA . GLY A 1 151 ? -2.794 -6.024 1.980 1.00 97.00 151 GLY A CA 1
ATOM 1204 C C . GLY A 1 151 ? -2.157 -5.000 1.047 1.00 97.00 151 GLY A C 1
ATOM 1205 O O . GLY A 1 151 ? -1.677 -3.947 1.473 1.00 97.00 151 GLY A O 1
ATOM 1206 N N . ILE A 1 152 ? -2.146 -5.318 -0.246 1.00 97.38 152 ILE A N 1
ATOM 1207 C CA . ILE A 1 152 ? -1.756 -4.398 -1.318 1.00 97.38 152 ILE A CA 1
ATOM 1208 C C . ILE A 1 152 ? -3.027 -3.773 -1.886 1.00 97.38 152 ILE A C 1
ATOM 1210 O O . ILE A 1 152 ? -3.866 -4.458 -2.469 1.00 97.38 152 ILE A O 1
ATOM 1214 N N . VAL A 1 153 ? -3.165 -2.456 -1.757 1.00 96.06 153 VAL A N 1
ATOM 1215 C CA . VAL A 1 153 ? -4.357 -1.730 -2.234 1.00 96.06 153 VAL A CA 1
ATOM 1216 C C . VAL A 1 153 ? -4.199 -1.218 -3.664 1.00 96.06 153 VAL A C 1
ATOM 1218 O O . VAL A 1 153 ? -5.191 -0.921 -4.332 1.00 96.06 153 VAL A O 1
ATOM 1221 N N . TRP A 1 154 ? -2.960 -1.136 -4.155 1.00 96.31 154 TRP A N 1
ATOM 1222 C CA . TRP A 1 154 ? -2.656 -0.691 -5.510 1.00 96.31 154 TRP A CA 1
ATOM 1223 C C . TRP A 1 154 ? -1.264 -1.128 -5.947 1.00 96.31 154 TRP A C 1
ATOM 1225 O O . TRP A 1 154 ? -0.325 -1.132 -5.150 1.00 96.31 154 TRP A O 1
ATOM 1235 N N . ALA A 1 155 ? -1.137 -1.458 -7.227 1.00 96.12 155 ALA A N 1
ATOM 1236 C CA . ALA A 1 155 ? 0.138 -1.700 -7.871 1.00 96.12 155 ALA A CA 1
ATOM 1237 C C . ALA A 1 155 ? 0.055 -1.259 -9.332 1.00 96.12 155 ALA A C 1
ATOM 1239 O O . ALA A 1 155 ? -0.954 -1.505 -9.993 1.00 96.12 155 ALA A O 1
ATOM 1240 N N . ARG A 1 156 ? 1.103 -0.604 -9.831 1.00 95.44 156 ARG A N 1
ATOM 1241 C CA . ARG A 1 156 ? 1.171 -0.133 -11.218 1.00 95.44 156 ARG A CA 1
ATOM 1242 C C . ARG A 1 156 ? 2.619 -0.042 -11.667 1.00 95.44 156 ARG A C 1
ATOM 1244 O O . ARG A 1 156 ? 3.485 0.268 -10.852 1.00 95.44 156 ARG A O 1
ATOM 1251 N N . TYR A 1 157 ? 2.873 -0.265 -12.949 1.00 95.31 157 TYR A N 1
ATOM 1252 C CA . TYR A 1 157 ? 4.161 0.040 -13.571 1.00 95.31 157 TYR A CA 1
ATOM 1253 C C . TYR A 1 157 ? 4.132 1.426 -14.225 1.00 95.31 157 TYR A C 1
ATOM 1255 O O . TYR A 1 157 ? 3.101 1.849 -14.753 1.00 95.31 157 TYR A O 1
ATOM 1263 N N . LYS A 1 158 ? 5.255 2.143 -14.188 1.00 94.25 158 LYS A N 1
ATOM 1264 C CA . LYS A 1 158 ? 5.455 3.357 -14.978 1.00 94.25 158 LYS A CA 1
ATOM 1265 C C . LYS A 1 158 ? 6.489 3.067 -16.052 1.00 94.25 158 LYS A C 1
ATOM 1267 O O . LYS A 1 158 ? 7.653 2.836 -15.744 1.00 94.25 158 LYS A O 1
ATOM 1272 N N . GLU A 1 159 ? 6.047 3.111 -17.300 1.00 91.50 159 GLU A N 1
ATOM 1273 C CA . GLU A 1 159 ? 6.900 2.922 -18.471 1.00 91.50 159 GLU A CA 1
ATOM 1274 C C . GLU A 1 159 ? 7.990 4.001 -18.563 1.00 91.50 159 GLU A C 1
ATOM 1276 O O . GLU A 1 159 ? 7.850 5.112 -18.038 1.00 91.50 159 GLU A O 1
ATOM 1281 N N . GLY A 1 160 ? 9.086 3.656 -19.234 1.00 89.00 160 GLY A N 1
ATOM 1282 C CA . GLY A 1 160 ? 10.241 4.523 -19.447 1.00 89.00 160 GLY A CA 1
ATOM 1283 C C . GLY A 1 160 ? 11.518 3.980 -18.811 1.00 89.00 160 GLY A C 1
ATOM 1284 O O . GLY A 1 160 ? 11.548 2.883 -18.260 1.00 89.00 160 GLY A O 1
ATOM 1285 N N . ILE A 1 161 ? 12.585 4.768 -18.902 1.00 83.69 161 ILE A N 1
ATOM 1286 C CA . ILE A 1 161 ? 13.910 4.418 -18.388 1.00 83.69 161 ILE A CA 1
ATOM 1287 C C . ILE A 1 161 ? 14.135 5.219 -17.111 1.00 83.69 161 ILE A C 1
ATOM 1289 O O . ILE A 1 161 ? 13.972 6.437 -17.108 1.00 83.69 161 ILE A O 1
ATOM 1293 N N . ALA A 1 162 ? 14.469 4.531 -16.022 1.00 77.75 162 ALA A N 1
ATOM 1294 C CA . ALA A 1 162 ? 14.824 5.189 -14.773 1.00 77.75 162 ALA A CA 1
ATOM 1295 C C . ALA A 1 162 ? 16.138 5.947 -14.938 1.00 77.75 162 ALA A C 1
ATOM 1297 O O . ALA A 1 162 ? 17.111 5.347 -15.400 1.00 77.75 162 ALA A O 1
ATOM 1298 N N . ASP A 1 163 ? 16.177 7.195 -14.477 1.00 72.38 163 ASP A N 1
ATOM 1299 C CA . ASP A 1 163 ? 17.409 7.978 -14.456 1.00 72.38 163 ASP A CA 1
ATOM 1300 C C . ASP A 1 163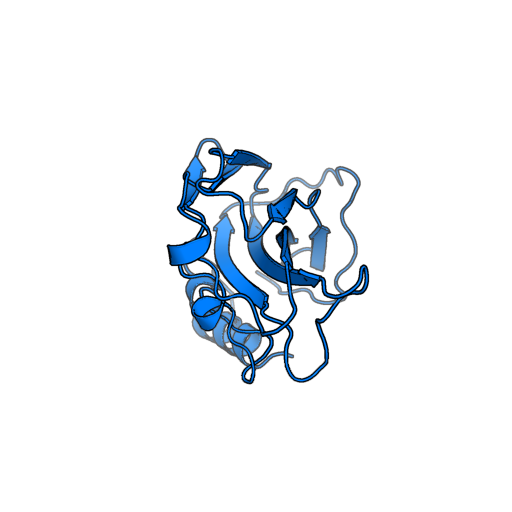 ? 18.523 7.234 -13.697 1.00 72.38 163 ASP A C 1
ATOM 1302 O O . ASP A 1 163 ? 18.265 6.450 -12.772 1.00 72.38 163 ASP A O 1
ATOM 1306 N N . ASP A 1 164 ? 19.762 7.395 -14.155 1.00 62.34 164 ASP A N 1
ATOM 1307 C CA . ASP A 1 164 ? 20.936 6.723 -13.577 1.00 62.34 164 ASP A CA 1
ATOM 1308 C C . ASP A 1 164 ? 21.463 7.434 -12.326 1.00 62.34 164 ASP A C 1
ATOM 1310 O O . ASP A 1 164 ? 22.280 6.875 -11.588 1.00 62.34 164 ASP A O 1
ATOM 1314 N N . GLU A 1 165 ? 20.962 8.637 -12.051 1.00 60.88 165 GLU A N 1
ATOM 1315 C CA . GLU A 1 165 ? 21.286 9.369 -10.840 1.00 60.88 165 GLU A CA 1
ATOM 1316 C C . GLU A 1 165 ? 20.616 8.686 -9.646 1.00 60.88 165 GLU A C 1
ATOM 1318 O O . GLU A 1 165 ? 19.396 8.645 -9.483 1.00 60.88 165 GLU A O 1
ATOM 1323 N N . ASN A 1 166 ? 21.459 8.049 -8.837 1.00 55.66 166 ASN A N 1
ATOM 1324 C CA . ASN A 1 166 ? 21.081 7.346 -7.624 1.00 55.66 166 ASN A CA 1
ATOM 1325 C C . ASN A 1 166 ? 20.694 8.386 -6.560 1.00 55.66 166 ASN A C 1
ATOM 1327 O O . ASN A 1 166 ? 21.454 8.664 -5.630 1.00 55.66 166 ASN A O 1
ATOM 1331 N N . ASP A 1 167 ? 19.517 8.987 -6.715 1.00 60.06 167 ASP A N 1
ATOM 1332 C CA . ASP A 1 167 ? 18.917 9.832 -5.691 1.00 60.06 167 ASP A CA 1
ATOM 1333 C C . ASP A 1 167 ? 18.773 8.982 -4.425 1.00 60.06 167 ASP A C 1
ATOM 1335 O O . ASP A 1 167 ? 18.151 7.919 -4.441 1.00 60.06 167 ASP A O 1
ATOM 1339 N N . GLY A 1 168 ? 19.439 9.380 -3.340 1.00 69.62 168 GLY A N 1
ATOM 1340 C CA . GLY A 1 168 ? 19.614 8.545 -2.151 1.00 69.62 168 GLY A CA 1
ATOM 1341 C C . GLY A 1 168 ? 18.324 7.880 -1.642 1.00 69.62 168 GLY A C 1
ATOM 1342 O O . GLY A 1 168 ? 17.240 8.451 -1.695 1.00 69.62 168 GLY A O 1
ATOM 1343 N N . GLY A 1 169 ? 18.448 6.662 -1.103 1.00 81.50 169 GLY A N 1
ATOM 1344 C CA . GLY A 1 169 ? 17.331 5.906 -0.510 1.00 81.50 169 GLY A CA 1
ATOM 1345 C C . GLY A 1 169 ? 16.986 4.596 -1.224 1.00 81.50 169 GLY A C 1
ATOM 1346 O O . GLY A 1 169 ? 16.258 3.775 -0.659 1.00 81.50 169 GLY A O 1
ATOM 1347 N N . TRP A 1 170 ? 17.537 4.356 -2.418 1.00 90.69 170 TRP A N 1
ATOM 1348 C CA . TRP A 1 170 ? 17.451 3.049 -3.068 1.00 90.69 170 TRP A CA 1
ATOM 1349 C C . TRP A 1 170 ? 18.324 2.006 -2.358 1.00 90.69 170 TRP A C 1
ATOM 1351 O O . TRP A 1 170 ? 19.460 2.274 -1.968 1.00 90.69 170 TRP A O 1
ATOM 1361 N N . TYR A 1 171 ? 17.803 0.791 -2.224 1.00 90.06 171 TYR A N 1
ATOM 1362 C CA . TYR A 1 171 ? 18.510 -0.373 -1.700 1.00 90.06 171 TYR A CA 1
ATOM 1363 C C . TYR A 1 171 ? 18.466 -1.522 -2.707 1.00 90.06 171 TYR A C 1
ATOM 1365 O O . TYR A 1 171 ? 17.519 -1.660 -3.480 1.00 90.06 171 TYR A O 1
ATOM 1373 N N . ASN A 1 172 ? 19.489 -2.373 -2.689 1.00 90.44 172 ASN A N 1
ATOM 1374 C CA . ASN A 1 172 ? 19.530 -3.559 -3.537 1.00 90.44 172 ASN A CA 1
ATOM 1375 C C . ASN A 1 172 ? 18.493 -4.589 -3.057 1.00 90.44 172 ASN A C 1
ATOM 1377 O O . ASN A 1 172 ? 18.428 -4.907 -1.867 1.00 90.44 172 ASN A O 1
ATOM 1381 N N . THR A 1 173 ? 17.676 -5.102 -3.974 1.00 86.75 173 THR A N 1
ATOM 1382 C CA . THR A 1 173 ? 16.609 -6.070 -3.666 1.00 86.75 173 THR A CA 1
ATOM 1383 C C . THR A 1 173 ? 17.083 -7.520 -3.737 1.00 86.75 173 THR A C 1
ATOM 1385 O O . THR A 1 173 ? 16.359 -8.414 -3.301 1.00 86.75 173 THR A O 1
ATOM 1388 N N . GLY A 1 174 ? 18.262 -7.774 -4.315 1.00 80.19 174 GLY A N 1
ATOM 1389 C CA . GLY A 1 174 ? 18.742 -9.112 -4.663 1.00 80.19 174 GLY A CA 1
ATOM 1390 C C . GLY A 1 174 ? 17.947 -9.772 -5.796 1.00 80.19 174 GLY A C 1
ATOM 1391 O O . GLY A 1 174 ? 18.123 -10.962 -6.046 1.00 80.19 174 GLY A O 1
ATOM 1392 N N . PHE A 1 175 ? 17.063 -9.024 -6.466 1.00 77.12 175 PHE A N 1
ATOM 1393 C CA . PHE A 1 175 ? 16.175 -9.518 -7.513 1.00 77.12 175 PHE A CA 1
ATOM 1394 C C . PHE A 1 175 ? 16.163 -8.553 -8.699 1.00 77.12 175 PHE A C 1
ATOM 1396 O O . PHE A 1 175 ? 15.660 -7.436 -8.580 1.00 77.12 175 PHE A O 1
ATOM 1403 N N . LYS A 1 176 ? 16.700 -9.005 -9.834 1.00 82.88 176 LYS A N 1
ATOM 1404 C CA . LYS A 1 176 ? 16.774 -8.263 -11.094 1.00 82.88 176 LYS A CA 1
ATOM 1405 C C . LYS A 1 176 ? 16.061 -9.053 -12.192 1.00 82.88 176 LYS A C 1
ATOM 1407 O O . LYS A 1 176 ? 16.182 -10.276 -12.240 1.00 82.88 176 LYS A O 1
ATOM 1412 N N . ILE A 1 177 ? 15.342 -8.346 -13.055 1.00 80.31 177 ILE A N 1
ATOM 1413 C CA . ILE A 1 177 ? 14.726 -8.876 -14.273 1.00 80.31 177 ILE A CA 1
ATOM 1414 C C . ILE A 1 177 ? 15.369 -8.158 -15.452 1.00 80.31 177 ILE A C 1
ATOM 1416 O O . ILE A 1 177 ? 15.478 -6.938 -15.419 1.00 80.31 177 ILE A O 1
ATOM 1420 N N . ASP A 1 178 ? 15.774 -8.883 -16.487 1.00 78.38 178 ASP A N 1
ATOM 1421 C CA . ASP A 1 178 ? 16.184 -8.253 -17.740 1.00 78.38 178 ASP A CA 1
ATOM 1422 C C . ASP A 1 178 ? 14.907 -7.871 -18.512 1.00 78.38 178 ASP A C 1
ATOM 1424 O O . ASP A 1 178 ? 14.218 -8.735 -19.055 1.00 78.38 178 ASP A O 1
ATOM 1428 N N . VAL A 1 179 ? 14.543 -6.585 -18.417 1.00 71.25 179 VAL A N 1
ATOM 1429 C CA . VAL A 1 179 ? 13.370 -5.944 -19.045 1.00 71.25 179 VAL A CA 1
ATOM 1430 C C . VAL A 1 179 ? 13.828 -5.204 -20.292 1.00 71.25 179 VAL A C 1
ATOM 1432 O O . VAL A 1 179 ? 14.829 -4.460 -20.161 1.00 71.25 179 VAL A O 1
#

Secondary structure (DSSP, 8-state):
--HHHHHHHHHTB-TTS-B---TTTTGGGTTEES-TTS-HHHHB----EEEEETTEEEEEE---BHHHHB-PPTT--EEEEEEEEEEEETTTTEEEEPPPEEEEEETT--BPPPEEEEEE--TTEEEEEEEEEEEEETTEE---SS---EEEEEEEEE-S---SS--TTEEE-S-----

Nearest PDB structures (foldseek):
  5w5c-assembly1_F-2  TM=4.492E-01  e=5.832E-02  Rattus norvegicus
  7cec-assembly1_A  TM=3.401E-01  e=3.193E-01  Homo sapiens
  4jde-assembly1_A  TM=3.516E-01  e=2.455E+00  Caenorhabditis elegans
  4jde-assembly1_B  TM=2.902E-01  e=4.327E+00  Caenorhabditis elegans
  1tnr-assembly1_A  TM=1.870E-01  e=8.071E+00  Homo sapiens

Solvent-accessible surface area (backbone atoms only — not comparable to full-atom values): 9898 Å² total; per-residue (Å²): 130,62,69,67,63,53,50,43,52,61,75,28,48,47,97,88,69,49,40,62,77,47,52,65,60,39,44,82,48,39,71,38,56,79,24,89,77,23,41,29,69,77,35,39,70,67,77,70,49,74,50,77,57,97,60,23,41,36,45,33,37,72,59,45,43,40,77,82,31,42,60,72,60,86,82,42,51,36,38,32,44,38,36,39,47,34,38,33,30,41,66,78,14,31,32,31,71,52,86,64,49,77,45,82,42,51,64,83,45,64,64,48,72,69,46,76,51,74,42,86,52,59,34,36,20,34,42,38,31,36,39,35,53,46,37,28,33,95,95,36,74,62,56,46,98,63,44,45,28,19,28,24,75,38,35,33,34,36,70,62,75,54,76,85,73,80,67,84,69,64,40,80,63,91,53,66,44,86,97

Foldseek 3Di:
DPPLVVVLQVVQQDPVRAGDDDFCSCVVQALFWPAPLAALCVAFVFAWDWDADPQKIKTKGAKDFCLVGGDDDPQWFKKKKKKWKKKAQQAVQKIFIDDIDIDIDTSPDGMDHMDMDMDRHFANIKIWMKIWMFTDHPNDTPDDNNHTHMGTNDMTHHHDDGDPPCPPGMDRNVHHDND

pLDDT: mean 91.46, std 8.29, range [47.69, 98.12]